Protein AF-A0A368FRR1-F1 (afdb_monomer_lite)

Sequence (206 aa):
MHDGAVATYIPQLARQDPSLWGMSICTIDGQRVSYGDYKYNFCIQSVAKAFNYSIVASDLGAETVHSYVGYEPSGRLFNEICLDSNGKPHNPMINSGAIIVTSLIKKGMSMADRFDFVLHQYRKLAGGEHIGFDNATFLSERDSADRNYALSYYMKENGCFPTGTKSLREELDLYFQLCSLETNCDTLAVMAATLANGGTYFLPQY

Foldseek 3Di:
DPDDAFDDLFPVRNPDDPPFDKAKAAALVGDIDIDTPQFDKDQCALVLLVLLLVLLCVVPNPVVLCVQAAPDDPVDDLLDLDPDPLLHHHHSSGLRSVLQSLLSQVPPDDLVVSLVSSLVSLCQLLLNDDKAFDPSQLVRCLVSVVSSVVSLVSSVVSVSHDPPPDDSSSSVSSSSRSSRIMGGNHSVNSSVNCVVNVNDGNHPPD

Structure (mmCIF, N/CA/C/O backbone):
data_AF-A0A368FRR1-F1
#
_entry.id   AF-A0A368FRR1-F1
#
loop_
_atom_site.group_PDB
_atom_site.id
_atom_site.type_symbol
_atom_site.label_atom_id
_atom_site.label_alt_id
_atom_site.label_comp_id
_atom_site.label_asym_id
_atom_site.label_entity_id
_atom_site.label_seq_id
_atom_site.pdbx_PDB_ins_code
_atom_site.Cartn_x
_atom_site.Cartn_y
_atom_site.Cartn_z
_atom_site.occupancy
_atom_site.B_iso_or_equiv
_atom_site.auth_seq_id
_atom_site.auth_comp_id
_atom_site.auth_asym_id
_atom_site.auth_atom_id
_atom_site.pdbx_PDB_model_num
ATOM 1 N N . MET A 1 1 ? 2.655 -1.082 -26.118 1.00 51.06 1 MET A N 1
ATOM 2 C CA . MET A 1 1 ? 1.308 -0.483 -25.980 1.00 51.06 1 MET A CA 1
ATOM 3 C C . MET A 1 1 ? 1.499 1.021 -26.035 1.00 51.06 1 MET A C 1
ATOM 5 O O . MET A 1 1 ? 2.385 1.491 -25.342 1.00 51.06 1 MET A O 1
ATOM 9 N N . HIS A 1 2 ? 0.764 1.743 -26.882 1.00 73.75 2 HIS A N 1
ATOM 10 C CA . HIS A 1 2 ? 0.889 3.208 -27.008 1.00 73.75 2 HIS A CA 1
ATOM 11 C C . HIS A 1 2 ? -0.368 3.960 -26.544 1.00 73.75 2 HIS A C 1
ATOM 13 O O . HIS A 1 2 ? -0.388 5.186 -26.580 1.00 73.75 2 HIS A O 1
ATOM 19 N N . ASP A 1 3 ? -1.392 3.231 -26.097 1.00 85.44 3 ASP A N 1
ATOM 20 C CA . ASP A 1 3 ? -2.622 3.797 -25.550 1.00 85.44 3 ASP A CA 1
ATOM 21 C C . ASP A 1 3 ? -2.521 3.933 -24.026 1.00 85.44 3 ASP A C 1
ATOM 23 O O . ASP A 1 3 ? -1.888 3.111 -23.359 1.00 85.44 3 ASP A O 1
ATOM 27 N N . GLY A 1 4 ? -3.185 4.950 -23.474 1.00 88.19 4 GLY A N 1
ATOM 28 C CA . GLY A 1 4 ? -3.206 5.252 -22.042 1.00 88.19 4 GLY A CA 1
ATOM 29 C C . GLY A 1 4 ? -2.635 6.631 -21.717 1.00 88.19 4 GLY A C 1
ATOM 30 O O . GLY A 1 4 ? -2.129 7.341 -22.582 1.00 88.19 4 GLY A O 1
ATOM 31 N N . ALA A 1 5 ? -2.746 7.022 -20.451 1.00 89.94 5 ALA A N 1
ATOM 32 C CA . ALA A 1 5 ? -2.168 8.254 -19.936 1.00 89.94 5 ALA A CA 1
ATOM 33 C C . ALA A 1 5 ? -1.491 7.972 -18.597 1.00 89.94 5 ALA A C 1
ATOM 35 O O . ALA A 1 5 ? -2.030 7.246 -17.758 1.00 89.94 5 ALA A O 1
ATOM 36 N N . VAL A 1 6 ? -0.317 8.566 -18.402 1.00 92.38 6 VAL A N 1
ATOM 37 C CA . VAL A 1 6 ? 0.370 8.565 -17.111 1.00 92.38 6 VAL A CA 1
ATOM 38 C C . VAL A 1 6 ? -0.522 9.259 -16.078 1.00 92.38 6 VAL A C 1
ATOM 40 O O . VAL A 1 6 ? -1.238 10.208 -16.401 1.00 92.38 6 VAL A O 1
ATOM 43 N N . ALA A 1 7 ? -0.502 8.794 -14.830 1.00 90.25 7 ALA A N 1
ATOM 44 C CA . ALA A 1 7 ? -1.222 9.463 -13.754 1.00 90.25 7 ALA A CA 1
ATOM 45 C C . ALA A 1 7 ? -0.632 10.861 -13.507 1.00 90.25 7 ALA A C 1
ATOM 47 O O . ALA A 1 7 ? 0.561 11.005 -13.265 1.00 90.25 7 ALA A O 1
ATOM 48 N N . THR A 1 8 ? -1.470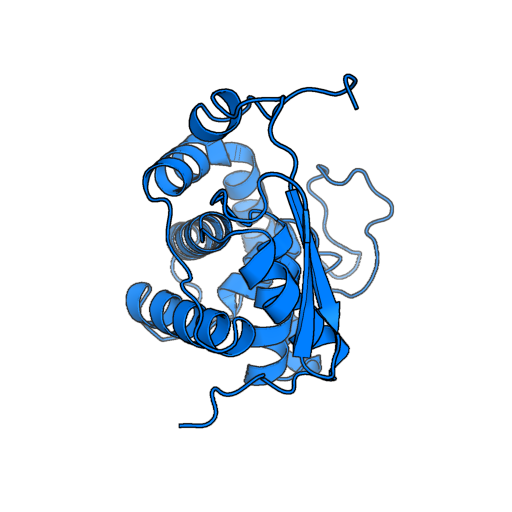 11.898 -13.551 1.00 92.38 8 THR A N 1
ATOM 49 C CA . THR A 1 8 ? -1.020 13.302 -13.489 1.00 92.38 8 THR A CA 1
ATOM 50 C C . THR A 1 8 ? -1.495 14.064 -12.254 1.00 92.38 8 THR A C 1
ATOM 52 O O . THR A 1 8 ? -1.249 15.263 -12.146 1.00 92.38 8 THR A O 1
ATOM 55 N N . TYR A 1 9 ? -2.163 13.395 -11.310 1.00 89.94 9 TYR A N 1
ATOM 56 C CA . TYR A 1 9 ? -2.736 14.054 -10.132 1.00 89.94 9 TYR A CA 1
ATOM 57 C C . TYR A 1 9 ? -1.675 14.516 -9.113 1.00 89.94 9 TYR A C 1
ATOM 59 O O . TYR A 1 9 ? -1.955 15.417 -8.327 1.00 89.94 9 TYR A O 1
ATOM 67 N N . ILE A 1 10 ? -0.451 13.969 -9.176 1.00 91.94 10 ILE A N 1
ATOM 68 C CA . ILE A 1 10 ? 0.739 14.508 -8.499 1.00 91.94 10 ILE A CA 1
ATOM 69 C C . ILE A 1 10 ? 1.936 14.623 -9.460 1.00 91.94 10 ILE A C 1
ATOM 71 O O . ILE A 1 10 ? 2.053 13.824 -10.397 1.00 91.94 10 ILE A O 1
ATOM 75 N N . PRO A 1 11 ? 2.871 15.569 -9.233 1.00 92.56 11 PRO A N 1
ATOM 76 C CA . PRO A 1 11 ? 4.013 15.790 -10.124 1.00 92.56 11 PRO A CA 1
ATOM 77 C C . PRO A 1 11 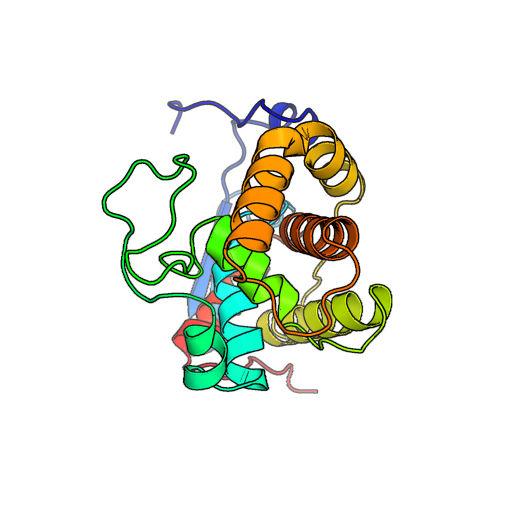? 4.949 14.585 -10.295 1.00 92.56 11 PRO A C 1
ATOM 79 O O . PRO A 1 11 ? 5.522 14.412 -11.366 1.00 92.56 11 PRO A O 1
ATOM 82 N N . GLN A 1 12 ? 5.132 13.769 -9.258 1.00 94.06 12 GLN A N 1
ATOM 83 C CA . GLN A 1 12 ? 6.048 12.620 -9.254 1.00 94.06 12 GLN A CA 1
ATOM 84 C C . GLN A 1 12 ? 5.569 11.523 -10.204 1.00 94.06 12 GLN A C 1
ATOM 86 O O . GLN A 1 12 ? 6.384 10.898 -10.882 1.00 94.06 12 GLN A O 1
ATOM 91 N N . LEU A 1 13 ? 4.250 11.343 -10.304 1.00 90.50 13 LEU A N 1
ATOM 92 C CA . LEU A 1 13 ? 3.644 10.439 -11.274 1.00 90.50 13 LEU A CA 1
ATOM 93 C C . LEU A 1 13 ? 3.602 11.078 -12.664 1.00 90.50 13 LEU A C 1
ATOM 95 O O . LEU A 1 13 ? 3.956 10.425 -13.635 1.00 90.50 13 LEU A O 1
ATOM 99 N N . ALA A 1 14 ? 3.290 12.373 -12.769 1.00 92.81 14 ALA A N 1
ATOM 100 C CA . ALA A 1 14 ? 3.203 13.063 -14.059 1.00 92.81 14 ALA A CA 1
ATOM 101 C C . ALA A 1 14 ? 4.526 13.077 -14.852 1.00 92.81 14 ALA A C 1
ATOM 103 O O . ALA A 1 14 ? 4.516 13.247 -16.068 1.00 92.81 14 ALA A O 1
ATOM 104 N N . ARG A 1 15 ? 5.663 12.941 -14.159 1.00 91.75 15 ARG A N 1
ATOM 105 C CA . ARG A 1 15 ? 7.015 12.936 -14.743 1.00 91.75 15 ARG A CA 1
ATOM 106 C C . ARG A 1 15 ? 7.490 11.554 -15.194 1.00 91.75 15 ARG A C 1
ATOM 108 O O . ARG A 1 15 ? 8.603 11.462 -15.704 1.00 91.75 15 ARG A O 1
ATOM 115 N N . GLN A 1 16 ? 6.702 10.502 -14.976 1.00 92.38 16 GLN A N 1
ATOM 116 C CA . GLN A 1 16 ? 7.074 9.151 -15.388 1.00 92.38 16 GLN A CA 1
ATOM 117 C C . GLN A 1 16 ? 7.135 9.055 -16.913 1.00 92.38 16 GLN A C 1
ATOM 119 O O . GLN A 1 16 ? 6.299 9.623 -17.618 1.00 92.38 16 GLN A O 1
ATOM 124 N N . ASP A 1 17 ? 8.135 8.333 -17.415 1.00 93.00 17 ASP A N 1
ATOM 125 C CA . ASP A 1 17 ? 8.304 8.111 -18.846 1.00 93.00 17 ASP A CA 1
ATOM 126 C C . ASP A 1 17 ? 7.261 7.082 -19.331 1.00 93.00 17 ASP A C 1
ATOM 128 O O . ASP A 1 17 ? 7.283 5.933 -18.883 1.00 93.00 17 ASP A O 1
ATOM 132 N N . PRO A 1 18 ? 6.339 7.458 -20.241 1.00 92.94 18 PRO A N 1
ATOM 133 C CA . PRO A 1 18 ? 5.289 6.564 -20.732 1.00 92.94 18 PRO A CA 1
ATOM 134 C C . PRO A 1 18 ? 5.819 5.393 -21.572 1.00 92.94 18 PRO A C 1
ATOM 136 O O . PRO A 1 18 ? 5.047 4.494 -21.904 1.00 92.94 18 PRO A O 1
ATOM 139 N N . SER A 1 19 ? 7.098 5.409 -21.961 1.00 93.50 19 SER A N 1
ATOM 140 C CA . SER A 1 19 ? 7.735 4.313 -22.691 1.00 93.50 19 SER A CA 1
ATOM 141 C C . SER A 1 19 ? 8.253 3.193 -21.787 1.00 93.50 19 SER A C 1
ATOM 143 O O . SER A 1 19 ? 8.509 2.101 -22.298 1.00 93.50 19 SER A O 1
ATOM 145 N N . LEU A 1 20 ? 8.352 3.431 -20.471 1.00 95.12 20 LEU A N 1
ATOM 146 C CA . LEU A 1 20 ? 8.814 2.429 -19.514 1.00 95.12 20 LEU A CA 1
ATOM 147 C C . LEU A 1 20 ? 7.866 1.235 -19.473 1.00 95.12 20 LEU A C 1
ATOM 149 O O . LEU A 1 20 ? 6.655 1.367 -19.264 1.00 95.12 20 LEU A O 1
ATOM 153 N N . TRP A 1 21 ? 8.439 0.046 -19.615 1.00 96.44 21 TRP A N 1
ATOM 154 C CA . TRP A 1 21 ? 7.702 -1.200 -19.487 1.00 96.44 21 TRP A CA 1
ATOM 155 C C . TRP A 1 21 ? 8.609 -2.285 -18.922 1.00 96.44 21 TRP A C 1
ATOM 157 O O . TRP A 1 21 ? 9.642 -2.608 -19.501 1.00 96.44 21 TRP A O 1
ATOM 167 N N . GLY A 1 22 ? 8.201 -2.885 -17.805 1.00 97.06 22 GLY A N 1
ATOM 168 C CA . GLY A 1 22 ? 8.927 -3.967 -17.151 1.00 97.06 22 GLY A CA 1
ATOM 169 C C . GLY A 1 22 ? 8.002 -5.121 -16.790 1.00 97.06 22 GLY A C 1
ATOM 170 O O . GLY A 1 22 ? 6.839 -4.926 -16.434 1.00 97.06 22 GLY A O 1
ATOM 171 N N . MET A 1 23 ? 8.531 -6.338 -16.864 1.00 98.25 23 MET A N 1
ATOM 172 C CA . MET A 1 23 ? 7.846 -7.549 -16.425 1.00 98.25 23 MET A CA 1
ATOM 173 C C . MET A 1 23 ? 8.838 -8.464 -15.722 1.00 98.25 23 MET A C 1
ATOM 175 O O . MET A 1 23 ? 9.934 -8.696 -16.226 1.00 98.25 23 MET A O 1
ATOM 179 N N . SER A 1 24 ? 8.423 -9.036 -14.599 1.00 98.44 24 SER A N 1
ATOM 180 C CA . SER A 1 24 ? 9.183 -10.051 -13.875 1.00 98.44 24 SER A CA 1
ATOM 181 C C . SER A 1 24 ? 8.257 -11.162 -13.421 1.00 98.44 24 SER A C 1
ATOM 183 O O . SER A 1 24 ? 7.126 -10.918 -13.007 1.00 98.44 24 SER A O 1
ATOM 185 N N . ILE A 1 25 ? 8.753 -12.389 -13.501 1.00 98.31 25 ILE A N 1
ATOM 186 C CA . ILE A 1 25 ? 8.075 -13.599 -13.056 1.00 98.31 25 ILE A CA 1
ATOM 187 C C . ILE A 1 25 ? 8.989 -14.267 -12.036 1.00 98.31 25 ILE A C 1
ATOM 189 O O . ILE A 1 25 ? 10.181 -14.433 -12.290 1.00 98.31 25 ILE A O 1
ATOM 193 N N . CYS A 1 26 ? 8.418 -14.668 -10.904 1.00 97.50 26 CYS A N 1
ATOM 194 C CA . CYS A 1 26 ? 9.058 -15.513 -9.906 1.00 97.50 26 CYS A CA 1
ATOM 195 C C . CYS A 1 26 ? 8.103 -16.670 -9.591 1.00 97.50 26 CYS A C 1
ATOM 197 O O . CYS A 1 26 ? 6.921 -16.445 -9.329 1.00 97.50 26 CYS A O 1
ATOM 199 N N . THR A 1 27 ? 8.588 -17.904 -9.674 1.00 97.12 27 THR A N 1
ATOM 200 C CA . THR A 1 27 ? 7.809 -19.101 -9.318 1.00 97.12 27 THR A CA 1
ATOM 201 C C . THR A 1 27 ? 7.926 -19.405 -7.825 1.00 97.12 27 THR A C 1
ATOM 203 O O . THR A 1 27 ? 8.813 -18.888 -7.147 1.00 97.12 27 THR A O 1
ATOM 206 N N . ILE A 1 28 ? 7.068 -20.289 -7.306 1.00 96.31 28 ILE A N 1
ATOM 207 C CA . ILE A 1 28 ? 7.154 -20.752 -5.908 1.00 96.31 28 ILE A CA 1
ATOM 208 C C . ILE A 1 28 ? 8.457 -21.516 -5.605 1.00 96.31 28 ILE A C 1
ATOM 210 O O . ILE A 1 28 ? 8.876 -21.563 -4.454 1.00 96.31 28 ILE A O 1
ATOM 214 N N . ASP A 1 29 ? 9.129 -22.034 -6.640 1.00 94.31 29 ASP A N 1
ATOM 215 C CA . ASP A 1 29 ? 10.433 -22.706 -6.553 1.00 94.31 29 ASP A CA 1
ATOM 216 C C . ASP A 1 29 ? 11.620 -21.729 -6.697 1.00 94.31 29 ASP A C 1
ATOM 218 O O . ASP A 1 29 ? 12.780 -22.140 -6.730 1.00 94.31 29 ASP A O 1
ATOM 222 N N . GLY A 1 30 ? 11.357 -20.422 -6.818 1.00 92.81 30 GLY A N 1
ATOM 223 C CA . GLY A 1 30 ? 12.383 -19.378 -6.903 1.00 92.81 30 GLY A CA 1
ATOM 224 C C . GLY A 1 30 ? 12.994 -19.179 -8.295 1.00 92.81 30 GLY A C 1
ATOM 225 O O . GLY A 1 30 ? 13.932 -18.396 -8.448 1.00 92.81 30 GLY A O 1
ATOM 226 N N . GLN A 1 31 ? 12.475 -19.845 -9.332 1.00 96.00 31 GLN A N 1
ATOM 227 C CA . GLN A 1 31 ? 12.888 -19.586 -10.717 1.00 96.00 31 GLN A CA 1
ATOM 228 C C . GLN A 1 31 ? 12.411 -18.197 -11.148 1.00 96.00 31 GLN A C 1
ATOM 230 O O . GLN A 1 31 ? 11.241 -17.866 -10.938 1.00 96.00 31 GLN A O 1
ATOM 235 N N . ARG A 1 32 ? 13.293 -17.412 -11.779 1.00 96.81 32 ARG A N 1
ATOM 236 C CA . ARG A 1 32 ? 13.022 -16.020 -12.158 1.00 96.81 32 ARG A CA 1
ATOM 237 C C . ARG A 1 32 ? 13.306 -15.755 -13.626 1.00 96.81 32 ARG A C 1
ATOM 239 O O . ARG A 1 32 ? 14.302 -16.231 -14.167 1.00 96.81 32 ARG A O 1
ATOM 246 N N . VAL A 1 33 ? 12.456 -14.944 -14.247 1.00 98.12 33 VAL A N 1
ATOM 247 C CA . VAL A 1 33 ? 12.696 -14.382 -15.579 1.00 98.12 33 VAL A CA 1
ATOM 248 C C . VAL A 1 33 ? 12.122 -12.971 -15.651 1.00 98.12 33 VAL A C 1
ATOM 250 O O . VAL A 1 33 ? 11.031 -12.719 -15.142 1.00 98.12 33 VAL A O 1
ATOM 253 N N . SER A 1 34 ? 12.860 -12.056 -16.277 1.00 98.38 34 SER A N 1
ATOM 254 C CA . SER A 1 34 ? 12.509 -10.638 -16.337 1.00 98.38 34 SER A CA 1
ATOM 255 C C . SER A 1 34 ? 12.783 -10.045 -17.720 1.00 98.38 34 SER A C 1
ATOM 257 O O . SER A 1 34 ? 13.699 -10.480 -18.417 1.00 98.38 34 SER A O 1
ATOM 259 N N . TYR A 1 35 ? 11.983 -9.053 -18.113 1.00 98.38 35 TYR A N 1
ATOM 260 C CA . TYR A 1 35 ? 12.003 -8.409 -19.427 1.00 98.38 35 TYR A CA 1
ATOM 261 C C . TYR A 1 35 ? 11.767 -6.897 -19.298 1.00 98.38 35 TYR A C 1
ATOM 263 O O . TYR A 1 35 ? 11.022 -6.459 -18.420 1.00 98.38 35 TYR A O 1
ATOM 271 N N . GLY A 1 36 ? 12.360 -6.110 -20.201 1.00 98.12 36 GLY A N 1
ATOM 272 C CA . GLY A 1 36 ? 12.189 -4.652 -20.244 1.00 98.12 36 GLY A CA 1
ATOM 273 C C . GLY A 1 36 ? 12.878 -3.920 -19.087 1.00 98.12 36 GLY A C 1
ATOM 274 O O . GLY A 1 36 ? 13.930 -4.346 -18.614 1.00 98.12 36 GLY A O 1
ATOM 275 N N . ASP A 1 37 ? 12.268 -2.841 -18.604 1.00 97.75 37 ASP A N 1
ATOM 276 C CA . ASP A 1 37 ? 12.768 -1.959 -17.541 1.00 97.75 37 ASP A CA 1
ATOM 277 C C . ASP A 1 37 ? 12.502 -2.519 -16.131 1.00 97.75 37 ASP A C 1
ATOM 279 O O . ASP A 1 37 ? 12.144 -1.806 -15.199 1.00 97.75 37 ASP A O 1
ATOM 283 N N . TYR A 1 38 ? 12.663 -3.828 -15.943 1.00 97.94 38 TYR A N 1
ATOM 284 C CA . TYR A 1 38 ? 12.237 -4.540 -14.732 1.00 97.94 38 TYR A CA 1
ATOM 285 C C . TYR A 1 38 ? 12.984 -4.150 -13.440 1.00 97.94 38 TYR A C 1
ATOM 287 O O . TYR A 1 38 ? 12.533 -4.494 -12.347 1.00 97.94 38 TYR A O 1
ATOM 295 N N . LYS A 1 39 ? 14.127 -3.460 -13.553 1.00 97.12 39 LYS A N 1
ATOM 296 C CA . LYS A 1 39 ? 14.887 -2.880 -12.427 1.00 97.12 39 LYS A CA 1
ATOM 297 C C . LYS A 1 39 ? 14.582 -1.401 -12.186 1.00 97.12 39 LYS A C 1
ATOM 299 O O . LYS A 1 39 ? 15.149 -0.828 -11.260 1.00 97.12 39 LYS A O 1
ATOM 304 N N . TYR A 1 40 ? 13.717 -0.787 -12.993 1.00 96.88 40 TYR A N 1
ATOM 305 C CA . TYR A 1 40 ? 13.251 0.567 -12.735 1.00 96.88 40 TYR A CA 1
ATOM 306 C C . TYR A 1 40 ? 12.437 0.583 -11.443 1.00 96.88 40 TYR A C 1
ATOM 308 O O . TYR A 1 40 ? 11.526 -0.228 -11.257 1.00 96.88 40 TYR A O 1
ATOM 316 N N . ASN A 1 41 ? 12.797 1.489 -10.542 1.00 96.62 41 ASN A N 1
ATOM 317 C CA . ASN A 1 41 ? 12.123 1.634 -9.267 1.00 96.62 41 ASN A CA 1
ATOM 318 C C . ASN A 1 41 ? 10.876 2.513 -9.410 1.00 96.62 41 ASN A C 1
ATOM 320 O O . ASN A 1 41 ? 10.910 3.556 -10.058 1.00 96.62 41 ASN A O 1
ATOM 324 N N . PHE A 1 42 ? 9.789 2.112 -8.760 1.00 96.88 42 PHE A N 1
ATOM 325 C CA . PHE A 1 42 ? 8.533 2.848 -8.712 1.00 96.88 42 PHE A CA 1
ATOM 326 C C . PHE A 1 42 ? 7.845 2.668 -7.353 1.00 96.88 42 PHE A C 1
ATOM 328 O O . PHE A 1 42 ? 8.047 1.675 -6.647 1.00 96.88 42 PHE A O 1
ATOM 335 N N . CYS A 1 43 ? 6.996 3.631 -6.986 1.00 97.31 43 CYS A N 1
ATOM 336 C CA . CYS A 1 43 ? 6.153 3.516 -5.798 1.00 97.31 43 CYS A CA 1
ATOM 337 C C . CYS A 1 43 ? 5.098 2.420 -5.988 1.00 97.31 43 CYS A C 1
ATOM 339 O O . CYS A 1 43 ? 4.370 2.421 -6.982 1.00 97.31 43 CYS A O 1
ATOM 341 N N . ILE A 1 44 ? 4.953 1.526 -5.011 1.00 96.62 44 ILE A N 1
ATOM 342 C CA . ILE A 1 44 ? 4.005 0.403 -5.088 1.00 96.62 44 ILE A CA 1
ATOM 343 C C . ILE A 1 44 ? 2.537 0.846 -5.054 1.00 96.62 44 ILE A C 1
ATOM 345 O O . ILE A 1 44 ? 1.658 0.118 -5.520 1.00 96.62 44 ILE A O 1
ATOM 349 N N . GLN A 1 45 ? 2.251 2.037 -4.518 1.00 96.94 45 GLN A N 1
ATOM 350 C CA . GLN A 1 45 ? 0.926 2.651 -4.537 1.00 96.94 45 GLN A CA 1
ATOM 351 C C . GLN A 1 45 ? -0.157 1.692 -4.010 1.00 96.94 45 GLN A C 1
ATOM 353 O O . GLN A 1 45 ? 0.025 1.018 -2.996 1.00 96.94 45 GLN A O 1
ATOM 358 N N . SER A 1 46 ? -1.303 1.588 -4.688 1.00 96.62 46 SER A N 1
ATOM 359 C CA . SER A 1 46 ? -2.412 0.734 -4.246 1.00 96.62 46 SER A CA 1
ATOM 360 C C . SER A 1 46 ? -2.086 -0.763 -4.203 1.00 96.62 46 SER A C 1
ATOM 362 O O . SER A 1 46 ? -2.817 -1.496 -3.538 1.00 96.62 46 SER A O 1
ATOM 364 N N . VAL A 1 47 ? -0.992 -1.224 -4.820 1.00 97.50 47 VAL A N 1
ATOM 365 C CA . VAL A 1 47 ? -0.533 -2.616 -4.675 1.00 97.50 47 VAL A CA 1
ATOM 366 C C . VAL A 1 47 ? -0.164 -2.915 -3.212 1.00 97.50 47 VAL A C 1
ATOM 368 O O . VAL A 1 47 ? -0.376 -4.033 -2.742 1.00 97.50 47 VAL A O 1
ATOM 371 N N . ALA A 1 48 ? 0.255 -1.900 -2.442 1.00 97.81 48 ALA A N 1
ATOM 372 C CA . ALA A 1 48 ? 0.518 -2.009 -1.005 1.00 97.81 48 ALA A CA 1
ATOM 373 C C . ALA A 1 48 ? -0.667 -2.566 -0.203 1.00 97.81 48 ALA A C 1
ATOM 375 O O . ALA A 1 48 ? -0.469 -3.210 0.825 1.00 97.81 48 ALA A O 1
ATOM 376 N N . LYS A 1 49 ? -1.910 -2.336 -0.653 1.00 98.31 49 LYS A N 1
ATOM 377 C CA . LYS A 1 49 ? -3.126 -2.724 0.079 1.00 98.31 49 LYS A CA 1
ATOM 378 C C . LYS A 1 49 ? -3.178 -4.230 0.349 1.00 98.31 49 LYS A C 1
ATOM 380 O O . LYS A 1 49 ? -3.480 -4.636 1.470 1.00 98.31 49 LYS A O 1
ATOM 385 N N . ALA A 1 50 ? -2.819 -5.047 -0.644 1.00 98.00 50 ALA A N 1
ATOM 386 C CA . ALA A 1 50 ? -2.815 -6.504 -0.518 1.00 98.00 50 ALA A CA 1
ATOM 387 C C . ALA A 1 50 ? -1.764 -6.994 0.489 1.00 98.00 50 ALA A C 1
ATOM 389 O O . ALA A 1 50 ? -2.055 -7.836 1.343 1.00 98.00 50 ALA A O 1
ATOM 390 N N . PHE A 1 51 ? -0.558 -6.425 0.440 1.00 98.31 51 PHE A N 1
ATOM 391 C CA . PHE A 1 51 ? 0.519 -6.772 1.364 1.00 98.31 51 PHE A CA 1
ATOM 392 C C . PHE A 1 51 ? 0.227 -6.295 2.787 1.00 98.31 51 PHE A C 1
ATOM 394 O O . PHE A 1 51 ? 0.359 -7.075 3.726 1.00 98.31 51 PHE A O 1
ATOM 401 N N . ASN A 1 52 ? -0.247 -5.059 2.957 1.00 98.44 52 ASN A N 1
ATOM 402 C CA . ASN A 1 52 ? -0.610 -4.512 4.265 1.00 98.44 52 ASN A CA 1
ATOM 403 C C . ASN A 1 52 ? -1.735 -5.323 4.914 1.00 98.44 52 ASN A C 1
ATOM 405 O O . ASN A 1 52 ? -1.634 -5.673 6.087 1.00 98.44 52 ASN A O 1
ATOM 409 N N . TYR A 1 53 ? -2.771 -5.684 4.149 1.00 98.56 53 TYR A N 1
ATOM 410 C CA . TYR A 1 53 ? -3.818 -6.583 4.631 1.00 98.56 53 TYR A CA 1
ATOM 411 C C . TYR A 1 53 ? -3.243 -7.929 5.079 1.00 98.56 53 TYR A C 1
ATOM 413 O O . TYR A 1 53 ? -3.528 -8.361 6.192 1.00 98.56 53 TYR A O 1
ATOM 421 N N . SER A 1 54 ? -2.384 -8.551 4.266 1.00 98.00 54 SER A N 1
ATOM 422 C CA . SER A 1 54 ? -1.762 -9.842 4.595 1.00 98.00 54 SER A CA 1
ATOM 423 C C . SER A 1 54 ? -0.917 -9.767 5.872 1.00 98.00 54 SER A C 1
ATOM 425 O O . SER A 1 54 ? -0.998 -10.649 6.723 1.00 98.00 54 SER A O 1
ATOM 427 N N . ILE A 1 55 ? -0.150 -8.685 6.045 1.00 98.12 55 ILE A N 1
ATOM 428 C CA . ILE A 1 55 ? 0.663 -8.431 7.241 1.00 98.12 55 ILE A CA 1
ATOM 429 C C . ILE A 1 55 ? -0.222 -8.318 8.486 1.00 98.12 55 ILE A C 1
ATOM 431 O O . ILE A 1 55 ? 0.032 -8.984 9.487 1.00 98.12 55 ILE A O 1
ATOM 435 N N . VAL A 1 56 ? -1.272 -7.497 8.431 1.00 98.25 56 VAL A N 1
ATOM 436 C CA . VAL A 1 56 ? -2.152 -7.265 9.585 1.00 98.25 56 VAL A CA 1
ATOM 437 C C . VAL A 1 56 ? -2.989 -8.504 9.898 1.00 98.25 56 VAL A C 1
ATOM 439 O O . VAL A 1 56 ? -3.138 -8.856 11.066 1.00 98.25 56 VAL A O 1
ATOM 442 N N . ALA A 1 57 ? -3.500 -9.198 8.879 1.00 97.94 57 ALA A N 1
ATOM 443 C CA . ALA A 1 57 ? -4.245 -10.440 9.053 1.00 97.94 57 ALA A CA 1
ATOM 444 C C . ALA A 1 57 ? -3.367 -11.550 9.650 1.00 97.94 57 ALA A C 1
ATOM 446 O O . ALA A 1 57 ? -3.850 -12.314 10.482 1.00 97.94 57 ALA A O 1
ATOM 447 N N . SER A 1 58 ? -2.080 -11.608 9.291 1.00 97.12 58 SER A N 1
ATOM 448 C CA . SER A 1 58 ? -1.124 -12.529 9.912 1.00 97.12 58 SER A CA 1
ATOM 449 C C . SER A 1 58 ? -0.796 -12.163 11.363 1.00 97.12 58 SER A C 1
ATOM 451 O O . SER A 1 58 ? -0.518 -13.062 12.150 1.00 97.12 58 SER A O 1
ATOM 453 N N . ASP A 1 59 ? -0.789 -10.874 11.717 1.00 97.69 59 ASP A N 1
ATOM 454 C CA . ASP A 1 59 ? -0.436 -10.401 13.064 1.00 97.69 59 ASP A CA 1
ATOM 455 C C . ASP A 1 59 ? -1.607 -10.498 14.055 1.00 97.69 59 ASP A C 1
ATOM 457 O O . ASP A 1 59 ? -1.419 -10.863 15.212 1.00 97.69 59 ASP A O 1
ATOM 461 N N . LEU A 1 60 ? -2.821 -10.165 13.607 1.00 97.75 60 LEU A N 1
ATOM 462 C CA . LEU A 1 60 ? -4.009 -10.037 14.462 1.00 97.75 60 LEU A CA 1
ATOM 463 C C . LEU A 1 60 ? -5.052 -11.141 14.244 1.00 97.75 60 LEU A C 1
ATOM 465 O O . LEU A 1 60 ? -6.011 -11.237 15.015 1.00 97.75 60 LEU A O 1
ATOM 469 N N . GLY A 1 61 ? -4.899 -11.944 13.191 1.00 98.12 61 GLY A N 1
ATOM 470 C CA . GLY A 1 61 ? -5.916 -12.873 12.711 1.00 98.12 61 GLY A CA 1
ATOM 471 C C . GLY A 1 61 ? -6.950 -12.194 11.807 1.00 98.12 61 GLY A C 1
ATOM 472 O O . GLY A 1 61 ? -7.363 -11.052 12.033 1.00 98.12 61 GLY A O 1
ATOM 473 N N . ALA A 1 62 ? -7.404 -12.920 10.783 1.00 97.12 62 ALA A N 1
ATOM 474 C CA . ALA A 1 62 ? -8.377 -12.418 9.813 1.00 97.12 62 ALA A CA 1
ATOM 475 C C . ALA A 1 62 ? -9.701 -11.991 10.473 1.00 97.12 62 ALA A C 1
ATOM 477 O O . ALA A 1 62 ? -10.239 -10.942 10.129 1.00 97.12 62 ALA A O 1
ATOM 478 N N . GLU A 1 63 ? -10.199 -12.747 11.458 1.00 97.88 63 GLU A N 1
ATOM 479 C CA . GLU A 1 63 ? -11.432 -12.408 12.186 1.00 97.88 63 GLU A CA 1
ATOM 480 C C . GLU A 1 63 ? -11.344 -11.034 12.862 1.00 97.88 63 GLU A C 1
ATOM 482 O O . GLU A 1 63 ? -12.252 -10.211 12.733 1.00 97.88 63 GLU A O 1
ATOM 487 N N . THR A 1 64 ? -10.216 -10.741 13.517 1.00 97.69 64 THR A N 1
ATOM 488 C CA . THR A 1 64 ? -9.980 -9.439 14.150 1.00 97.69 64 THR A CA 1
ATOM 489 C C . THR A 1 64 ? -9.982 -8.324 13.115 1.00 97.69 64 THR A C 1
ATOM 491 O O . THR A 1 64 ? -10.647 -7.310 13.318 1.00 97.69 64 THR A O 1
ATOM 494 N N . VAL A 1 65 ? -9.279 -8.496 11.992 1.00 98.06 65 VAL A N 1
ATOM 495 C CA . VAL A 1 65 ? -9.251 -7.491 10.916 1.00 98.06 65 VAL A CA 1
ATOM 496 C C . VAL A 1 65 ? -10.657 -7.228 10.392 1.00 98.06 65 VAL A C 1
ATOM 498 O O . VAL A 1 65 ? -11.085 -6.078 10.299 1.00 98.06 65 VAL A O 1
ATOM 501 N N . HIS A 1 66 ? -11.417 -8.286 10.133 1.00 97.94 66 HIS A N 1
ATOM 502 C CA . HIS A 1 66 ? -12.747 -8.166 9.554 1.00 97.94 66 HIS A CA 1
ATOM 503 C C . HIS A 1 66 ? -13.852 -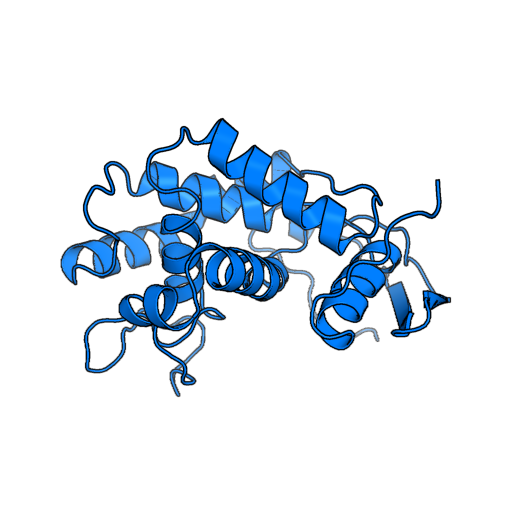7.772 10.545 1.00 97.94 66 HIS A C 1
ATOM 505 O O . HIS A 1 66 ? -14.971 -7.406 10.164 1.00 97.94 66 HIS A O 1
ATOM 511 N N . SER A 1 67 ? -13.522 -7.693 11.835 1.00 97.00 67 SER A N 1
ATOM 512 C CA . SER A 1 67 ? -14.339 -6.932 12.779 1.00 97.00 67 SER A CA 1
ATOM 513 C C . SER A 1 67 ? -14.377 -5.429 12.439 1.00 97.00 67 SER A C 1
ATOM 515 O O . SER A 1 67 ? -15.365 -4.781 12.775 1.00 97.00 67 SER A O 1
ATOM 517 N N . TYR A 1 68 ? -13.403 -4.909 11.675 1.00 97.69 68 TYR A N 1
ATOM 518 C CA . TYR A 1 68 ? -13.311 -3.501 11.259 1.00 97.69 68 TYR A CA 1
ATOM 519 C C . TYR A 1 68 ? -13.592 -3.243 9.770 1.00 97.69 68 TYR A C 1
ATOM 521 O O . TYR A 1 68 ? -14.021 -2.149 9.416 1.00 97.69 68 TYR A O 1
ATOM 529 N N . VAL A 1 69 ? -13.362 -4.220 8.890 1.00 97.69 69 VAL A N 1
ATOM 530 C CA . VAL A 1 69 ? -13.525 -4.081 7.429 1.00 97.69 69 VAL A CA 1
ATOM 531 C C . VAL A 1 69 ? -14.245 -5.295 6.838 1.00 97.69 69 VAL A C 1
ATOM 533 O O . VAL A 1 69 ? -14.028 -6.421 7.269 1.00 97.69 69 VAL A O 1
ATOM 536 N N . GLY A 1 70 ? -15.114 -5.091 5.852 1.00 96.62 70 GLY A N 1
ATOM 537 C CA . GLY A 1 70 ? -15.828 -6.171 5.175 1.00 96.62 70 GLY A CA 1
ATOM 538 C C . GLY A 1 70 ? -14.939 -7.031 4.265 1.00 96.62 70 GLY A C 1
ATOM 539 O O . GLY A 1 70 ? -13.710 -6.918 4.257 1.00 96.62 70 GLY A O 1
ATOM 540 N N . TYR A 1 71 ? -15.588 -7.899 3.491 1.00 93.81 71 TYR A N 1
ATOM 541 C CA . TYR A 1 71 ? -14.953 -8.835 2.554 1.00 93.81 71 TYR A CA 1
ATOM 542 C C . TYR A 1 71 ? -15.317 -8.555 1.094 1.00 93.81 71 TYR A C 1
ATOM 544 O O . TYR A 1 71 ? -14.572 -8.911 0.185 1.00 93.81 71 TYR A O 1
ATOM 552 N N . GLU A 1 72 ? -16.472 -7.930 0.874 1.00 93.19 72 GLU A N 1
ATOM 553 C CA . GLU A 1 72 ? -17.166 -7.964 -0.407 1.00 93.19 72 GLU A CA 1
ATOM 554 C C . GLU A 1 72 ? -16.850 -6.740 -1.277 1.00 93.19 72 GLU A C 1
ATOM 556 O O . GLU A 1 72 ? -16.526 -5.656 -0.772 1.00 93.19 72 GLU A O 1
ATOM 561 N N . PRO A 1 73 ? -16.963 -6.861 -2.608 1.00 89.75 73 PRO A N 1
ATOM 562 C CA . PRO A 1 73 ? -16.956 -5.709 -3.497 1.00 89.75 73 PRO A CA 1
ATOM 563 C C . PRO A 1 73 ? -18.047 -4.703 -3.108 1.00 89.75 73 PRO A C 1
ATOM 565 O O . PRO A 1 73 ? -19.140 -5.079 -2.692 1.00 89.75 73 PRO A O 1
ATOM 568 N N . SER A 1 74 ? -17.790 -3.408 -3.296 1.00 86.25 74 SER A N 1
ATOM 569 C CA . SER A 1 74 ? -18.792 -2.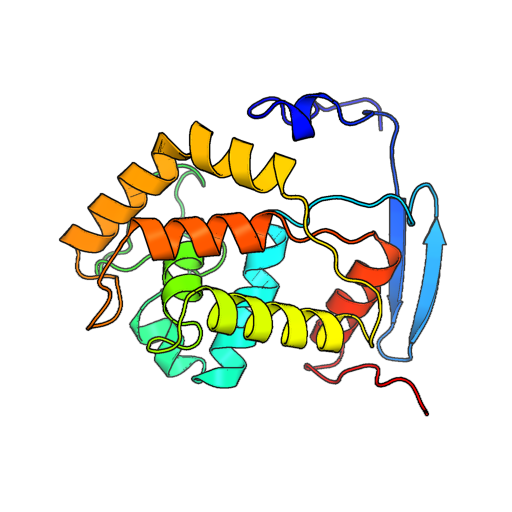378 -2.985 1.00 86.25 74 SER A CA 1
ATOM 570 C C . SER A 1 74 ? -19.982 -2.374 -3.949 1.00 86.25 74 SER A C 1
ATOM 572 O O . SER A 1 74 ? -21.033 -1.830 -3.619 1.00 86.25 74 SER A O 1
ATOM 574 N N . GLY A 1 75 ? -19.812 -2.909 -5.166 1.00 82.50 75 GLY A N 1
ATOM 575 C CA . GLY A 1 75 ? -20.785 -2.764 -6.258 1.00 82.50 75 GLY A CA 1
ATOM 576 C C . GLY A 1 75 ? -20.988 -1.309 -6.712 1.00 82.50 75 GLY A C 1
ATOM 577 O O . GLY A 1 75 ? -21.902 -1.021 -7.480 1.00 82.50 75 GLY A O 1
ATOM 578 N N . ARG A 1 76 ? -20.144 -0.393 -6.226 1.00 82.06 76 ARG A N 1
ATOM 579 C CA . ARG A 1 76 ? -20.190 1.055 -6.448 1.00 82.06 76 ARG A CA 1
ATOM 580 C C . ARG A 1 76 ? -18.961 1.512 -7.218 1.00 82.06 76 ARG A C 1
ATOM 582 O O . ARG A 1 76 ? -18.008 0.751 -7.395 1.00 82.06 76 ARG A O 1
ATOM 589 N N . LEU A 1 77 ? -18.952 2.771 -7.652 1.00 80.62 77 LEU A N 1
ATOM 590 C CA . LEU A 1 77 ? -17.746 3.340 -8.250 1.00 80.62 77 LEU A CA 1
ATOM 591 C C . LEU A 1 77 ? -16.600 3.278 -7.234 1.00 80.62 77 LEU A C 1
ATOM 593 O O . LEU A 1 77 ? -16.776 3.623 -6.068 1.00 80.62 77 LEU A O 1
ATOM 597 N N . PHE A 1 78 ? -15.407 2.882 -7.683 1.00 67.38 78 PHE A N 1
ATOM 598 C CA . PHE A 1 78 ? -14.228 2.738 -6.815 1.00 67.38 78 PHE A CA 1
ATOM 599 C C . PHE A 1 78 ? -13.913 4.017 -6.015 1.00 67.38 78 PHE A C 1
ATOM 601 O O . PHE A 1 78 ? -13.394 3.961 -4.899 1.00 67.38 78 PHE A O 1
ATOM 608 N N . ASN A 1 79 ? -14.263 5.181 -6.574 1.00 71.31 79 ASN A N 1
ATOM 609 C CA . ASN A 1 79 ? -14.025 6.477 -5.953 1.00 71.31 79 ASN A CA 1
ATOM 610 C C . ASN A 1 79 ? -15.192 7.026 -5.105 1.00 71.31 79 ASN A C 1
ATOM 612 O O . ASN A 1 79 ? -15.089 8.126 -4.556 1.00 71.31 79 ASN A O 1
ATOM 616 N N . GLU A 1 80 ? -16.277 6.275 -4.944 1.00 80.50 80 GLU A N 1
ATOM 617 C CA . GLU A 1 80 ? -17.415 6.694 -4.128 1.00 80.50 80 GLU A CA 1
ATOM 618 C C . GLU A 1 80 ? -17.075 6.626 -2.629 1.00 80.50 80 GLU A C 1
ATOM 620 O O . GLU A 1 80 ? -16.455 5.672 -2.155 1.00 80.50 80 GLU A O 1
ATOM 625 N N . ILE A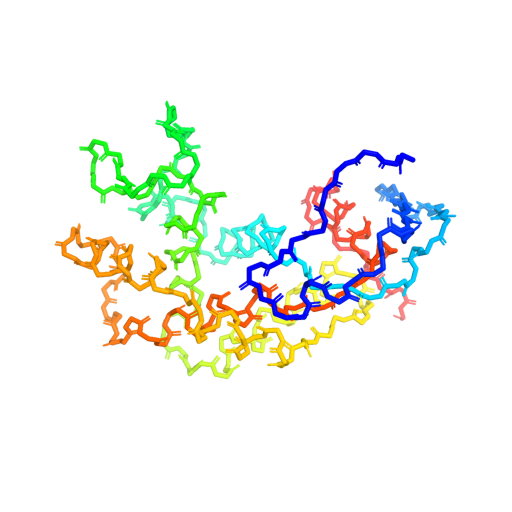 1 81 ? -17.450 7.661 -1.872 1.00 83.56 81 ILE A N 1
ATOM 626 C CA . ILE A 1 81 ? -17.325 7.675 -0.408 1.00 83.56 81 ILE A CA 1
ATOM 627 C C . ILE A 1 81 ? -18.537 6.927 0.145 1.00 83.56 81 ILE A C 1
ATOM 629 O O . ILE A 1 81 ? -19.622 7.490 0.259 1.00 83.56 81 ILE A O 1
ATOM 633 N N . CYS A 1 82 ? -18.361 5.638 0.429 1.00 87.06 82 CYS A N 1
ATOM 634 C CA . CYS A 1 82 ? -19.422 4.778 0.938 1.00 87.06 82 CYS A CA 1
ATOM 635 C C . CYS A 1 82 ? -18.891 3.740 1.937 1.00 87.06 82 CYS A C 1
ATOM 637 O O . CYS A 1 82 ? -17.709 3.377 1.927 1.00 87.06 82 CYS A O 1
ATOM 639 N N . LEU A 1 83 ? -19.796 3.297 2.805 1.00 91.81 83 LEU A N 1
ATOM 640 C CA . LEU A 1 83 ? -19.627 2.188 3.739 1.00 91.81 83 LEU A CA 1
ATOM 641 C C . LEU A 1 83 ? -20.703 1.138 3.437 1.00 91.81 83 LEU A C 1
ATOM 643 O O . LEU A 1 83 ? -21.706 1.433 2.779 1.00 91.81 83 LEU A O 1
ATOM 647 N N . ASP A 1 84 ? -20.488 -0.079 3.920 1.00 91.69 84 ASP A N 1
ATOM 648 C CA . ASP A 1 84 ? -21.466 -1.153 3.841 1.00 91.69 84 ASP A CA 1
ATOM 649 C C . ASP A 1 84 ? -22.673 -0.902 4.766 1.00 91.69 84 ASP A C 1
ATOM 651 O O . ASP A 1 84 ? -22.737 0.072 5.522 1.00 91.69 84 ASP A O 1
ATOM 655 N N . SER A 1 85 ? -23.655 -1.805 4.723 1.00 90.00 85 SER A N 1
ATOM 656 C CA . SER A 1 85 ? -24.866 -1.714 5.548 1.00 90.00 85 SER A CA 1
ATOM 657 C C . SER A 1 85 ? -24.610 -1.798 7.058 1.00 90.00 85 SER A C 1
ATOM 659 O O . SER A 1 85 ? -25.511 -1.499 7.836 1.00 90.00 85 SER A O 1
ATOM 661 N N . ASN A 1 86 ? -23.411 -2.213 7.475 1.00 89.88 86 ASN A N 1
ATOM 662 C CA . ASN A 1 86 ? -22.993 -2.318 8.870 1.00 89.88 86 ASN A CA 1
ATOM 663 C C . ASN A 1 86 ? -22.111 -1.133 9.303 1.00 89.88 86 ASN A C 1
ATOM 665 O O . ASN A 1 86 ? -21.557 -1.165 10.402 1.00 89.88 86 ASN A O 1
ATOM 669 N N . GLY A 1 87 ? -21.943 -0.113 8.453 1.00 92.31 87 GLY A N 1
ATOM 670 C CA . GLY A 1 87 ? -21.095 1.042 8.744 1.00 92.31 87 GLY A CA 1
ATOM 671 C C . GLY A 1 87 ? -19.594 0.741 8.679 1.00 92.31 87 GLY A C 1
ATOM 672 O O . GLY A 1 87 ? -18.808 1.443 9.311 1.00 92.31 87 GLY A O 1
ATOM 673 N N . LYS A 1 88 ? -19.171 -0.288 7.934 1.00 95.19 88 LYS A N 1
ATOM 674 C CA . LYS A 1 88 ? -17.756 -0.640 7.730 1.00 95.19 88 LYS A CA 1
ATOM 675 C C . LYS A 1 88 ? -17.308 -0.356 6.297 1.00 95.19 88 LYS A C 1
ATOM 677 O O . LYS A 1 88 ? -18.123 -0.373 5.375 1.00 95.19 88 LYS A O 1
ATOM 682 N N . PRO A 1 89 ? -16.008 -0.138 6.047 1.00 96.38 89 PRO A N 1
ATOM 683 C CA . PRO A 1 89 ? -15.495 -0.187 4.686 1.00 96.38 89 PRO A CA 1
ATOM 684 C C . PRO A 1 89 ? -15.767 -1.555 4.053 1.00 96.38 89 PRO A C 1
ATOM 686 O O . PRO A 1 89 ? -15.622 -2.576 4.717 1.00 96.38 89 PRO A O 1
ATOM 689 N N . HIS A 1 90 ? -16.107 -1.579 2.765 1.00 95.88 90 HIS A N 1
ATOM 690 C CA . HIS A 1 90 ? -16.531 -2.805 2.081 1.00 95.88 90 HIS A CA 1
ATOM 691 C C . HIS A 1 90 ? -15.474 -3.914 2.054 1.00 95.88 90 HIS A C 1
ATOM 693 O O . HIS A 1 90 ? -15.805 -5.073 2.271 1.00 95.88 90 HIS A O 1
ATOM 699 N N . ASN A 1 91 ? -14.213 -3.571 1.779 1.00 96.31 91 ASN A N 1
ATOM 700 C CA . ASN A 1 91 ? -13.110 -4.529 1.725 1.00 96.31 91 ASN A CA 1
ATOM 701 C C . ASN A 1 91 ? -11.747 -3.824 1.877 1.00 96.31 91 ASN A C 1
ATOM 703 O O . ASN A 1 91 ? -11.664 -2.609 1.682 1.00 96.31 91 ASN A O 1
ATOM 707 N N . PRO A 1 92 ? -10.659 -4.559 2.171 1.00 97.38 92 PRO A N 1
ATOM 708 C CA . PRO A 1 92 ? -9.316 -3.991 2.333 1.00 97.38 92 PRO A CA 1
ATOM 709 C C . PRO A 1 92 ? -8.702 -3.360 1.070 1.00 97.38 92 PRO A C 1
ATOM 711 O O . PRO A 1 92 ? -7.695 -2.662 1.168 1.00 97.38 92 PRO A O 1
ATOM 714 N N . MET A 1 93 ? -9.270 -3.609 -0.116 1.00 96.12 93 MET A N 1
ATOM 715 C CA . MET A 1 93 ? -8.686 -3.219 -1.408 1.00 96.12 93 MET A CA 1
ATOM 716 C C . MET A 1 93 ? -9.162 -1.849 -1.910 1.00 96.12 93 MET A C 1
ATOM 718 O O . MET A 1 93 ? -8.616 -1.320 -2.878 1.00 96.12 93 MET A O 1
ATOM 722 N N . ILE A 1 94 ? -10.121 -1.223 -1.225 1.00 94.75 94 ILE A N 1
ATOM 723 C CA . ILE A 1 94 ? -10.504 0.181 -1.436 1.00 94.75 94 ILE A CA 1
ATOM 724 C C . ILE A 1 94 ? -9.818 1.097 -0.414 1.00 94.75 94 ILE A C 1
ATOM 726 O O . ILE A 1 94 ? -9.353 0.641 0.629 1.00 94.75 94 ILE A O 1
ATOM 730 N N . ASN A 1 95 ? -9.749 2.405 -0.687 1.00 95.50 95 ASN A N 1
ATOM 731 C CA . ASN A 1 95 ? -9.020 3.346 0.179 1.00 95.50 95 ASN A CA 1
ATOM 732 C C . ASN A 1 95 ? -9.529 3.353 1.629 1.00 95.50 95 ASN A C 1
ATOM 734 O O . ASN A 1 95 ? -8.712 3.353 2.542 1.00 95.50 95 ASN A O 1
ATOM 738 N N . SER A 1 96 ? -10.845 3.308 1.857 1.00 96.00 96 SER A N 1
ATOM 739 C CA . SER A 1 96 ? -11.410 3.265 3.215 1.00 96.00 96 SER A CA 1
ATOM 740 C C . SER A 1 96 ? -10.951 2.029 3.982 1.00 96.00 96 SER A C 1
ATOM 742 O O . SER A 1 96 ? -10.473 2.144 5.107 1.00 96.00 96 SER A O 1
ATOM 744 N N . GLY A 1 97 ? -11.029 0.852 3.359 1.00 97.12 97 GLY A N 1
ATOM 745 C CA . GLY A 1 97 ? -10.581 -0.388 3.982 1.00 97.12 97 GLY A CA 1
ATOM 746 C C . GLY A 1 97 ? -9.079 -0.402 4.223 1.00 97.12 97 GLY A C 1
ATOM 747 O O . GLY A 1 97 ? -8.644 -0.794 5.298 1.00 97.12 97 GLY A O 1
ATOM 748 N N . ALA A 1 98 ? -8.291 0.099 3.274 1.00 97.62 98 ALA A N 1
ATOM 749 C CA . ALA A 1 98 ? -6.846 0.192 3.420 1.00 97.62 98 ALA A CA 1
ATOM 750 C C . ALA A 1 98 ? -6.421 1.141 4.552 1.00 97.62 98 ALA A C 1
ATOM 752 O O . ALA A 1 98 ? -5.523 0.800 5.313 1.00 97.62 98 ALA A O 1
ATOM 753 N N . ILE A 1 99 ? -7.083 2.293 4.712 1.00 97.88 99 ILE A N 1
ATOM 754 C CA . ILE A 1 99 ? -6.835 3.219 5.831 1.00 97.88 99 ILE A CA 1
ATOM 755 C C . ILE A 1 99 ? -7.152 2.535 7.169 1.00 97.88 99 ILE A C 1
ATOM 757 O O . ILE A 1 99 ? -6.354 2.609 8.103 1.00 97.88 99 ILE A O 1
ATOM 761 N N . ILE A 1 100 ? -8.278 1.818 7.258 1.00 98.06 100 ILE A N 1
ATOM 762 C CA . ILE A 1 100 ? -8.632 1.066 8.468 1.00 98.06 100 ILE A CA 1
ATOM 763 C C . ILE A 1 100 ? -7.622 -0.050 8.748 1.00 98.06 100 ILE A C 1
ATOM 765 O O . ILE A 1 100 ? -7.143 -0.150 9.875 1.00 98.06 100 ILE A O 1
ATOM 769 N N . VAL A 1 101 ? -7.220 -0.832 7.744 1.00 98.44 101 VAL A N 1
ATOM 770 C CA . VAL A 1 101 ? -6.169 -1.853 7.889 1.00 98.44 101 VAL A CA 1
ATOM 771 C C . VAL A 1 101 ? -4.868 -1.231 8.394 1.00 98.44 101 VAL A C 1
ATOM 773 O O . VAL A 1 101 ? -4.285 -1.740 9.349 1.00 98.44 101 VAL A O 1
ATOM 776 N N . THR A 1 102 ? -4.450 -0.094 7.834 1.00 98.06 102 THR A N 1
ATOM 777 C CA . THR A 1 102 ? -3.271 0.642 8.304 1.00 98.06 102 THR A CA 1
ATOM 778 C C . THR A 1 102 ? -3.399 1.053 9.773 1.00 98.06 102 THR A C 1
ATOM 780 O O . THR A 1 102 ? -2.443 0.915 10.540 1.00 98.06 102 THR A O 1
ATOM 783 N N . SER A 1 103 ? -4.592 1.470 10.207 1.00 97.81 103 SER A N 1
ATOM 784 C CA . SER A 1 103 ? -4.844 1.861 11.601 1.00 97.81 103 SER A CA 1
ATOM 785 C C . SER A 1 103 ? -4.751 0.722 12.620 1.00 97.81 103 SER A C 1
ATOM 787 O O . SER A 1 103 ? -4.584 0.961 13.817 1.00 97.81 103 SER A O 1
ATOM 789 N N . LEU A 1 104 ? -4.810 -0.530 12.160 1.00 98.06 104 LEU A N 1
ATOM 790 C CA . LEU A 1 104 ? -4.658 -1.712 13.007 1.00 98.06 104 LEU A CA 1
ATOM 791 C C . LEU A 1 104 ? -3.190 -2.111 13.218 1.00 98.06 104 LEU A C 1
ATOM 793 O O . LEU A 1 104 ? -2.891 -2.832 14.172 1.00 98.06 104 LEU A O 1
ATOM 797 N N . ILE A 1 105 ? -2.270 -1.628 12.376 1.00 97.75 105 ILE A N 1
ATOM 798 C CA . ILE A 1 105 ? -0.841 -1.959 12.441 1.00 97.75 105 ILE A CA 1
ATOM 799 C C . ILE A 1 105 ? -0.262 -1.476 13.767 1.00 97.75 105 ILE A C 1
ATOM 801 O O . ILE A 1 105 ? -0.108 -0.273 13.969 1.00 97.75 105 ILE A O 1
ATOM 805 N N . LYS A 1 106 ? 0.081 -2.420 14.655 1.00 96.00 106 LYS A N 1
ATOM 806 C CA . LYS A 1 106 ? 0.753 -2.170 15.942 1.00 96.00 106 LYS A CA 1
ATOM 807 C C . LYS A 1 106 ? 0.177 -0.965 16.702 1.00 96.00 106 LYS A C 1
ATOM 809 O O . LYS A 1 106 ? 0.916 -0.122 17.213 1.00 96.00 106 LYS A O 1
ATOM 814 N N . LYS A 1 107 ? -1.161 -0.897 16.781 1.00 89.31 107 LYS A N 1
ATOM 815 C CA . LYS A 1 107 ? -1.897 0.153 17.504 1.00 89.31 107 LYS A CA 1
ATOM 816 C C . LYS A 1 107 ? -1.379 0.251 18.949 1.00 89.31 107 LYS A C 1
ATOM 818 O O . LYS A 1 107 ? -1.529 -0.677 19.735 1.00 89.31 107 LYS A O 1
ATOM 823 N N . GLY A 1 108 ? -0.704 1.346 19.283 1.00 90.00 108 GLY A N 1
ATOM 824 C CA . GLY A 1 108 ? -0.044 1.540 20.583 1.00 90.00 108 GLY A CA 1
ATOM 825 C C . GLY A 1 108 ? 1.463 1.785 20.501 1.00 90.00 108 GLY A C 1
ATOM 826 O O . GLY A 1 108 ? 2.033 2.298 21.460 1.00 90.00 108 GLY A O 1
ATOM 827 N N . MET A 1 109 ? 2.094 1.485 19.365 1.00 95.06 109 MET A N 1
ATOM 828 C CA . MET A 1 109 ? 3.468 1.898 19.075 1.00 95.06 109 MET A CA 1
ATOM 829 C C . MET A 1 109 ? 3.513 3.303 18.460 1.00 95.06 109 MET A C 1
ATOM 831 O O . MET A 1 109 ? 2.490 3.829 18.006 1.00 95.06 109 MET A O 1
ATOM 835 N N . SER A 1 110 ? 4.701 3.914 18.448 1.00 95.31 110 SER A N 1
ATOM 836 C CA . SER A 1 110 ? 4.914 5.195 17.771 1.00 95.31 110 SER A CA 1
ATOM 837 C C . SER A 1 110 ? 4.784 5.047 16.250 1.00 95.31 110 SER A C 1
ATOM 839 O O . SER A 1 110 ? 4.880 3.947 15.709 1.00 95.31 110 SER A O 1
ATOM 841 N N . MET A 1 111 ? 4.587 6.160 15.540 1.00 94.94 111 MET A N 1
ATOM 842 C CA . MET A 1 111 ? 4.499 6.147 14.076 1.00 94.94 111 MET A CA 1
ATOM 843 C C . MET A 1 111 ? 5.738 5.526 13.416 1.00 94.94 111 MET A C 1
ATOM 845 O O . MET A 1 111 ? 5.612 4.700 12.515 1.00 94.94 111 MET A O 1
ATOM 849 N N . ALA A 1 112 ? 6.928 5.897 13.895 1.00 96.06 112 ALA A N 1
ATOM 850 C CA . ALA A 1 112 ? 8.190 5.386 13.372 1.00 96.06 112 ALA A CA 1
ATOM 851 C C . ALA A 1 112 ? 8.300 3.867 13.568 1.00 96.06 112 ALA A C 1
ATOM 853 O O . ALA A 1 112 ? 8.576 3.151 12.612 1.00 96.06 112 ALA A O 1
ATOM 854 N N . ASP A 1 113 ? 7.965 3.365 14.760 1.00 97.94 113 ASP A N 1
ATOM 855 C CA . ASP A 1 113 ? 8.011 1.927 15.055 1.00 97.94 113 ASP A CA 1
ATOM 856 C C . ASP A 1 113 ? 6.995 1.130 14.220 1.00 97.94 113 ASP A C 1
ATOM 858 O O . ASP A 1 113 ? 7.268 0.009 13.786 1.00 97.94 113 ASP A O 1
ATOM 862 N N . ARG A 1 114 ? 5.808 1.705 13.969 1.00 97.81 114 ARG A N 1
ATOM 863 C CA . ARG A 1 114 ? 4.793 1.108 13.085 1.00 97.81 114 ARG A CA 1
ATOM 864 C C . ARG A 1 114 ? 5.316 1.008 11.653 1.00 97.81 114 ARG A C 1
ATOM 866 O O . ARG A 1 114 ? 5.161 -0.042 11.031 1.00 97.81 114 ARG A O 1
ATOM 873 N N . PHE A 1 115 ? 5.942 2.068 11.143 1.00 97.88 115 PHE A N 1
ATOM 874 C CA . PHE A 1 115 ? 6.545 2.076 9.812 1.00 97.88 115 PHE A CA 1
ATOM 875 C C . PHE A 1 115 ? 7.697 1.066 9.705 1.00 97.88 115 PHE A C 1
ATOM 877 O O . PHE A 1 115 ? 7.706 0.253 8.780 1.00 97.88 115 PHE A O 1
ATOM 884 N N . ASP A 1 116 ? 8.605 1.036 10.685 1.00 97.81 116 ASP A N 1
ATOM 885 C CA . ASP A 1 116 ? 9.727 0.091 10.732 1.00 97.81 116 ASP A CA 1
ATOM 886 C C . ASP A 1 116 ? 9.254 -1.365 10.783 1.00 97.81 116 ASP A C 1
ATOM 888 O O . ASP A 1 116 ? 9.797 -2.223 10.079 1.00 97.81 116 ASP A O 1
ATOM 892 N N . PHE A 1 117 ? 8.200 -1.650 11.556 1.00 98.25 117 PHE A N 1
ATOM 893 C CA . PHE A 1 117 ? 7.572 -2.970 11.579 1.00 98.25 117 PHE A CA 1
ATOM 894 C C . PHE A 1 117 ? 7.096 -3.388 10.183 1.00 98.25 117 PHE A C 1
ATOM 896 O O . PHE A 1 117 ? 7.389 -4.504 9.744 1.00 98.25 117 PHE A O 1
ATOM 903 N N . VAL A 1 118 ? 6.387 -2.507 9.469 1.00 97.88 118 VAL A N 1
ATOM 904 C CA . VAL A 1 118 ? 5.886 -2.813 8.122 1.00 97.88 118 VAL A CA 1
ATOM 905 C C . VAL A 1 118 ? 7.043 -2.982 7.147 1.00 97.88 118 VAL A C 1
ATOM 907 O O . VAL A 1 118 ? 7.091 -3.989 6.443 1.00 97.88 118 VAL A O 1
ATOM 910 N N . LEU A 1 119 ? 8.015 -2.070 7.147 1.00 97.12 119 LEU A N 1
ATOM 911 C CA . LEU A 1 119 ? 9.188 -2.148 6.278 1.00 97.12 119 LEU A CA 1
ATOM 912 C C . LEU A 1 119 ? 9.967 -3.455 6.493 1.00 97.12 119 LEU A C 1
ATOM 914 O O . LEU A 1 119 ? 10.412 -4.084 5.530 1.00 97.12 119 LEU A O 1
ATOM 918 N N . HIS A 1 120 ? 10.080 -3.913 7.741 1.00 96.19 120 HIS A N 1
ATOM 919 C CA . HIS A 1 120 ? 10.661 -5.213 8.056 1.00 96.19 120 HIS A CA 1
ATOM 920 C C . HIS A 1 120 ? 9.862 -6.375 7.439 1.00 96.19 120 HIS A C 1
ATOM 922 O O . HIS A 1 120 ? 10.460 -7.269 6.839 1.00 96.19 120 HIS A O 1
ATOM 928 N N . GLN A 1 121 ? 8.525 -6.363 7.515 1.00 97.25 121 GLN A N 1
ATOM 929 C CA . GLN A 1 121 ? 7.709 -7.394 6.859 1.00 97.25 121 GLN A CA 1
ATOM 930 C C . GLN A 1 121 ? 7.823 -7.348 5.330 1.00 97.25 121 GLN A C 1
ATOM 932 O O . GLN A 1 121 ? 7.929 -8.399 4.701 1.00 97.25 121 GLN A O 1
ATOM 937 N N . TYR A 1 122 ? 7.873 -6.158 4.728 1.00 97.50 122 TYR A N 1
ATOM 938 C CA . TYR A 1 122 ? 8.091 -6.001 3.288 1.00 97.50 122 TYR A CA 1
ATOM 939 C C . TYR A 1 122 ? 9.431 -6.590 2.844 1.00 97.50 122 TYR A C 1
ATOM 941 O O . TYR A 1 122 ? 9.476 -7.310 1.852 1.00 97.50 122 TYR A O 1
ATOM 949 N N . ARG A 1 123 ? 10.510 -6.382 3.610 1.00 96.00 123 ARG A N 1
ATOM 950 C CA . ARG A 1 123 ? 11.815 -7.009 3.332 1.00 96.00 123 ARG A CA 1
ATOM 951 C C . ARG A 1 123 ? 11.764 -8.535 3.401 1.00 96.00 123 ARG A C 1
ATOM 953 O O . ARG A 1 123 ? 12.408 -9.194 2.593 1.00 96.00 123 ARG A O 1
ATOM 960 N N . LYS A 1 124 ? 10.983 -9.107 4.325 1.00 95.56 124 LYS A N 1
ATOM 961 C CA . LYS A 1 124 ? 10.768 -10.564 4.387 1.00 95.56 124 LYS A CA 1
ATOM 962 C C . LYS A 1 124 ? 10.015 -11.077 3.158 1.00 95.56 124 LYS A C 1
ATOM 964 O O . LYS A 1 124 ? 10.446 -12.055 2.558 1.00 95.56 124 LYS A O 1
ATOM 969 N N . LEU A 1 125 ? 8.936 -10.395 2.759 1.00 96.00 125 LEU A N 1
ATOM 970 C CA . LEU A 1 125 ? 8.188 -10.700 1.529 1.00 96.00 125 LEU A CA 1
ATOM 971 C C . LEU A 1 125 ? 9.088 -10.607 0.285 1.00 96.00 125 LEU A C 1
ATOM 973 O O . LEU A 1 125 ? 8.961 -11.404 -0.634 1.00 96.00 125 LEU A O 1
ATOM 977 N N . ALA A 1 126 ? 10.018 -9.657 0.277 1.00 96.00 126 ALA A N 1
ATOM 978 C CA . ALA A 1 126 ? 10.975 -9.425 -0.797 1.00 96.00 126 ALA A CA 1
ATOM 979 C C . ALA A 1 126 ? 12.179 -10.389 -0.797 1.00 96.00 126 ALA A C 1
ATOM 981 O O . ALA A 1 126 ? 13.104 -10.195 -1.580 1.00 96.00 126 ALA A O 1
ATOM 982 N N . GLY A 1 127 ? 12.229 -11.385 0.095 1.00 93.06 127 GLY A N 1
ATOM 983 C CA . GLY A 1 127 ? 13.371 -12.304 0.195 1.00 93.06 127 GLY A CA 1
ATOM 984 C C . GLY A 1 127 ? 14.692 -11.620 0.576 1.00 93.06 127 GLY A C 1
ATOM 985 O O . GLY A 1 127 ? 15.768 -12.073 0.197 1.00 93.06 127 GLY A O 1
ATOM 986 N N . GLY A 1 128 ? 14.622 -10.501 1.303 1.00 88.62 128 GLY A N 1
ATOM 987 C CA . GLY A 1 128 ? 15.780 -9.688 1.681 1.00 88.62 128 GLY A CA 1
ATOM 988 C C . GLY A 1 128 ? 16.218 -8.657 0.636 1.00 88.62 128 GLY A C 1
ATOM 989 O O . GLY A 1 128 ? 17.182 -7.934 0.885 1.00 88.62 128 GLY A O 1
ATOM 990 N N . GLU A 1 129 ? 15.526 -8.550 -0.504 1.00 90.44 129 GLU A N 1
ATOM 991 C CA . GLU A 1 129 ? 15.792 -7.499 -1.488 1.00 90.44 129 GLU A CA 1
ATOM 992 C C . GLU A 1 129 ? 15.431 -6.095 -0.970 1.00 90.44 129 GLU A C 1
ATOM 994 O O . GLU A 1 129 ? 14.740 -5.912 0.040 1.00 90.44 129 GLU A O 1
ATOM 999 N N . HIS A 1 130 ? 15.946 -5.074 -1.658 1.00 88.19 130 HIS A N 1
ATOM 1000 C CA . HIS A 1 130 ? 15.780 -3.688 -1.245 1.00 88.19 130 HIS A CA 1
ATOM 1001 C C . HIS A 1 130 ? 14.332 -3.213 -1.419 1.00 88.19 130 HIS A C 1
ATOM 1003 O O . HIS A 1 130 ? 13.770 -3.261 -2.512 1.00 88.19 130 HIS A O 1
ATOM 1009 N N . ILE A 1 131 ? 13.775 -2.680 -0.333 1.00 97.06 131 ILE A N 1
ATOM 1010 C CA . ILE A 1 131 ? 12.540 -1.899 -0.319 1.00 97.06 131 ILE A CA 1
ATOM 1011 C C . ILE A 1 131 ? 12.922 -0.481 0.094 1.00 97.06 131 ILE A C 1
ATOM 1013 O O . ILE A 1 131 ? 13.455 -0.275 1.193 1.00 97.06 131 ILE A O 1
ATOM 1017 N N . GLY A 1 132 ? 12.691 0.456 -0.817 1.00 96.88 132 GLY A N 1
ATOM 1018 C CA . GLY A 1 132 ? 12.965 1.874 -0.654 1.00 96.88 132 GLY A CA 1
ATOM 1019 C C . GLY A 1 132 ? 11.748 2.651 -0.161 1.00 96.88 132 GLY A C 1
ATOM 1020 O O . GLY A 1 132 ? 10.696 2.093 0.163 1.00 96.88 132 GLY A O 1
ATOM 1021 N N . PHE A 1 133 ? 11.901 3.969 -0.122 1.00 97.81 133 PHE A N 1
ATOM 1022 C CA . PHE A 1 133 ? 10.850 4.907 0.250 1.00 97.81 133 PHE A CA 1
ATOM 1023 C C . PHE A 1 133 ? 11.034 6.214 -0.521 1.00 97.81 133 PHE A C 1
ATOM 1025 O O . PHE A 1 133 ? 12.081 6.855 -0.409 1.00 97.81 133 PHE A O 1
ATOM 1032 N N . ASP A 1 134 ? 10.011 6.623 -1.266 1.00 97.88 134 ASP A N 1
ATOM 1033 C CA . ASP A 1 134 ? 10.008 7.891 -1.987 1.00 97.88 134 ASP A CA 1
ATOM 1034 C C . ASP A 1 134 ? 9.333 8.978 -1.142 1.00 97.88 134 ASP A C 1
ATOM 1036 O O . ASP A 1 134 ? 8.109 9.152 -1.118 1.00 97.88 134 ASP A O 1
ATOM 1040 N N . ASN A 1 135 ? 10.165 9.763 -0.461 1.00 97.94 135 ASN A N 1
ATOM 1041 C CA . ASN A 1 135 ? 9.695 10.879 0.349 1.00 97.94 135 ASN A CA 1
ATOM 1042 C C . ASN A 1 135 ? 9.015 11.983 -0.485 1.00 97.94 135 ASN A C 1
ATOM 1044 O O . ASN A 1 135 ? 8.123 12.665 0.017 1.00 97.94 135 ASN A O 1
ATOM 1048 N N . ALA A 1 136 ? 9.419 12.190 -1.742 1.00 97.44 136 ALA A N 1
ATOM 1049 C CA . ALA A 1 136 ? 8.821 13.223 -2.584 1.00 97.44 136 ALA A CA 1
ATOM 1050 C C . ALA A 1 136 ? 7.384 12.847 -2.972 1.00 97.44 136 ALA A C 1
ATOM 1052 O O . ALA A 1 136 ? 6.494 13.704 -2.910 1.00 97.44 136 ALA A O 1
ATOM 1053 N N . THR A 1 137 ? 7.160 11.576 -3.318 1.00 97.06 137 THR A N 1
ATOM 1054 C CA . THR A 1 137 ? 5.817 11.034 -3.564 1.00 97.06 137 THR A CA 1
ATOM 1055 C C . THR A 1 137 ? 4.972 11.092 -2.296 1.00 97.06 137 THR A C 1
ATOM 1057 O O . THR A 1 137 ? 3.873 11.636 -2.351 1.00 97.06 137 THR A O 1
ATOM 1060 N N . PHE A 1 138 ? 5.506 10.680 -1.140 1.00 97.81 138 PHE A N 1
ATOM 1061 C CA . PHE A 1 138 ? 4.797 10.779 0.143 1.00 97.81 138 PHE A CA 1
ATOM 1062 C C . PHE A 1 138 ? 4.297 12.197 0.438 1.00 97.81 138 PHE A C 1
ATOM 1064 O O . PHE A 1 138 ? 3.118 12.385 0.741 1.00 97.81 138 PHE A O 1
ATOM 1071 N N . LEU A 1 139 ? 5.176 13.200 0.337 1.00 97.44 139 LEU A N 1
ATOM 1072 C CA . LEU A 1 139 ? 4.802 14.588 0.606 1.00 97.44 139 LEU A CA 1
ATOM 1073 C C . LEU A 1 139 ? 3.717 15.077 -0.360 1.00 97.44 139 LEU A C 1
ATOM 1075 O O . LEU A 1 139 ? 2.789 15.758 0.064 1.00 97.44 139 LEU A O 1
ATOM 1079 N N . SER A 1 140 ? 3.796 14.695 -1.636 1.00 96.12 140 SER A N 1
ATOM 1080 C CA . SER A 1 140 ? 2.835 15.151 -2.649 1.00 96.12 140 SER A CA 1
ATOM 1081 C C . SER A 1 140 ? 1.487 14.439 -2.554 1.00 96.12 140 SER A C 1
ATOM 1083 O O . SER A 1 140 ? 0.452 15.084 -2.704 1.00 96.12 140 SER A O 1
ATOM 1085 N N . GLU A 1 141 ? 1.479 13.138 -2.252 1.00 94.44 141 GLU A N 1
ATOM 1086 C CA . GLU A 1 141 ? 0.258 12.392 -1.926 1.00 94.44 141 GLU A CA 1
ATOM 1087 C C . GLU A 1 141 ? -0.422 13.019 -0.707 1.00 94.44 141 GLU A C 1
ATOM 1089 O O . GLU A 1 141 ? -1.594 13.376 -0.777 1.00 94.44 141 GLU A O 1
ATOM 1094 N N . ARG A 1 142 ? 0.324 13.252 0.381 1.00 94.88 142 ARG A N 1
ATOM 1095 C CA . ARG A 1 142 ? -0.213 13.862 1.605 1.00 94.88 142 ARG A CA 1
ATOM 1096 C C . ARG A 1 142 ? -0.831 15.238 1.347 1.00 94.88 142 ARG A C 1
ATOM 1098 O O . ARG A 1 142 ? -1.923 15.513 1.840 1.00 94.88 142 ARG A O 1
ATOM 1105 N N . ASP A 1 143 ? -0.152 16.086 0.579 1.00 94.12 143 ASP A N 1
ATOM 1106 C CA . ASP A 1 143 ? -0.589 17.462 0.328 1.00 94.12 143 ASP A CA 1
ATOM 1107 C C . ASP A 1 143 ? -1.773 17.546 -0.667 1.00 94.12 143 ASP A C 1
ATOM 1109 O O . ASP A 1 143 ? -2.456 18.566 -0.713 1.00 94.12 143 ASP A O 1
ATOM 1113 N N . SER A 1 144 ? -2.060 16.480 -1.428 1.00 90.94 144 SER A N 1
ATOM 1114 C CA . SER A 1 144 ? -3.183 16.398 -2.386 1.00 90.94 144 SER A CA 1
ATOM 1115 C C . SER A 1 144 ? -4.325 15.467 -1.936 1.00 90.94 144 SER A C 1
ATOM 1117 O O . SER A 1 144 ? -5.252 15.171 -2.694 1.00 90.94 144 SER A O 1
ATOM 1119 N N . ALA A 1 145 ? -4.298 15.009 -0.681 1.00 91.88 145 ALA A N 1
ATOM 1120 C CA . ALA A 1 145 ? -5.147 13.930 -0.184 1.00 91.88 145 ALA A CA 1
ATOM 1121 C C . ALA A 1 145 ? -6.540 14.337 0.342 1.00 91.88 145 ALA A C 1
ATOM 1123 O O . ALA A 1 145 ? -7.108 13.609 1.165 1.00 91.88 145 ALA A O 1
ATOM 1124 N N . ASP A 1 146 ? -7.136 15.440 -0.121 1.00 93.25 146 ASP A N 1
ATOM 1125 C CA . ASP A 1 146 ? -8.427 15.957 0.384 1.00 93.25 146 ASP A CA 1
ATOM 1126 C C . ASP A 1 146 ? -9.515 14.875 0.480 1.00 93.25 146 ASP A C 1
ATOM 1128 O O . ASP A 1 146 ? -10.225 14.756 1.482 1.00 93.25 146 ASP A O 1
ATOM 1132 N N . ARG A 1 147 ? -9.600 14.008 -0.536 1.00 92.38 147 ARG A N 1
ATOM 1133 C CA . ARG A 1 147 ? -10.559 12.897 -0.562 1.00 92.38 147 ARG A CA 1
ATOM 1134 C C . ARG A 1 147 ? -10.314 11.873 0.550 1.00 92.38 147 ARG A C 1
ATOM 1136 O O . ARG A 1 147 ? -11.276 11.384 1.140 1.00 92.38 147 ARG A O 1
ATOM 1143 N N . ASN A 1 148 ? -9.058 11.535 0.841 1.00 95.00 148 ASN A N 1
ATOM 1144 C CA . ASN A 1 148 ? -8.729 10.583 1.906 1.00 95.00 148 ASN A CA 1
ATOM 1145 C C . ASN A 1 148 ? -8.968 11.200 3.295 1.00 95.00 148 ASN A C 1
ATOM 1147 O O . ASN A 1 148 ? -9.406 10.490 4.204 1.00 95.00 148 ASN A O 1
ATOM 1151 N N . TYR A 1 149 ? -8.773 12.516 3.447 1.00 95.62 149 TYR A N 1
ATOM 1152 C CA . TYR A 1 149 ? -9.185 13.240 4.652 1.00 95.62 149 TYR A CA 1
ATOM 1153 C C . TYR A 1 149 ? -10.703 13.210 4.832 1.00 95.62 149 TYR A C 1
ATOM 1155 O O . TYR A 1 149 ? -11.172 12.780 5.886 1.00 95.62 149 TYR A O 1
ATOM 1163 N N . ALA A 1 150 ? -11.475 13.581 3.806 1.00 95.44 150 ALA A N 1
ATOM 1164 C CA . ALA A 1 150 ? -12.938 13.545 3.850 1.00 95.44 150 ALA A CA 1
ATOM 1165 C C . ALA A 1 150 ? -13.463 12.144 4.208 1.00 95.44 150 ALA A C 1
ATOM 1167 O O . ALA A 1 150 ? -14.291 11.991 5.107 1.00 95.44 150 ALA A O 1
ATOM 1168 N N . LEU A 1 151 ? -12.912 11.110 3.565 1.00 94.94 151 LEU A N 1
ATOM 1169 C CA . LEU A 1 151 ? -13.240 9.715 3.843 1.00 94.94 151 LEU A CA 1
ATOM 1170 C C . LEU A 1 151 ? -12.910 9.312 5.287 1.00 94.94 151 LEU A C 1
ATOM 1172 O O . LEU A 1 151 ? -13.703 8.626 5.925 1.00 94.94 151 LEU A O 1
ATOM 1176 N N . SER A 1 152 ? -11.773 9.755 5.826 1.00 96.00 152 SER A N 1
ATOM 1177 C CA . SER A 1 152 ? -11.373 9.440 7.203 1.00 96.00 152 SER A CA 1
ATOM 1178 C C . SER A 1 152 ? -12.247 10.127 8.244 1.00 96.00 152 SER A C 1
ATOM 1180 O O . SER A 1 152 ? -12.592 9.508 9.246 1.00 96.00 152 SER A O 1
ATOM 1182 N N . TYR A 1 153 ? -12.666 11.373 8.013 1.00 96.31 153 TYR A N 1
ATOM 1183 C CA . TYR A 1 153 ? -13.640 12.022 8.894 1.00 96.31 153 TYR A CA 1
ATOM 1184 C C . TYR A 1 153 ? -14.997 11.315 8.850 1.00 96.31 153 TYR A C 1
ATOM 1186 O O . TYR A 1 153 ? -15.580 11.066 9.903 1.00 96.31 153 TYR A O 1
ATOM 1194 N N . TYR A 1 154 ? -15.452 10.903 7.663 1.00 95.81 154 TYR A N 1
ATOM 1195 C CA . TYR A 1 154 ? -16.679 10.119 7.519 1.00 95.81 154 TYR A CA 1
ATOM 1196 C C . TYR A 1 154 ? -16.599 8.769 8.252 1.00 95.81 154 TYR A C 1
ATOM 1198 O O . TYR A 1 154 ? -17.506 8.411 8.999 1.00 95.81 154 TYR A O 1
ATOM 1206 N N . MET A 1 155 ? -15.486 8.042 8.116 1.00 97.06 155 MET A N 1
ATOM 1207 C CA . MET A 1 155 ? -15.245 6.790 8.847 1.00 97.06 155 MET A CA 1
ATOM 1208 C C . MET A 1 155 ? -15.148 6.993 10.364 1.00 97.06 155 MET A C 1
ATOM 1210 O O . MET A 1 155 ? -15.588 6.140 11.130 1.00 97.06 155 MET A O 1
ATOM 1214 N N . LYS A 1 156 ? -14.589 8.120 10.822 1.00 96.00 156 LYS A N 1
ATOM 1215 C CA . LYS A 1 156 ? -14.523 8.448 12.251 1.00 96.00 156 LYS A CA 1
ATOM 1216 C C . LYS A 1 156 ? -15.909 8.675 12.845 1.00 96.00 156 LYS A C 1
ATOM 1218 O O . LYS A 1 156 ? -16.173 8.148 13.920 1.00 96.00 156 LYS A O 1
ATOM 1223 N N . GLU A 1 157 ? -16.775 9.405 12.146 1.00 94.88 157 GLU A N 1
ATOM 1224 C CA . GLU A 1 157 ? -18.162 9.636 12.573 1.00 94.88 157 GLU A CA 1
ATOM 1225 C C . GLU A 1 157 ? -18.945 8.320 12.700 1.00 94.88 157 GLU A C 1
ATOM 1227 O O . GLU A 1 157 ? -19.706 8.130 13.642 1.00 94.88 157 GLU A O 1
ATOM 1232 N N . ASN A 1 158 ? -18.691 7.367 11.799 1.00 95.31 158 ASN A N 1
ATOM 1233 C CA . ASN A 1 158 ? -19.324 6.045 11.811 1.00 95.31 158 ASN A CA 1
ATOM 1234 C C . ASN A 1 158 ? -18.623 5.027 12.733 1.00 95.31 158 ASN A C 1
ATOM 1236 O O . ASN A 1 158 ? -18.969 3.848 12.725 1.00 95.31 158 ASN A O 1
ATOM 1240 N N . GLY A 1 159 ? -17.631 5.448 13.526 1.00 95.56 159 GLY A N 1
ATOM 1241 C CA . GLY A 1 159 ? -16.964 4.578 14.498 1.00 95.56 159 GLY A CA 1
ATOM 1242 C C . GLY A 1 159 ? -16.112 3.458 13.887 1.00 95.56 159 GLY A C 1
ATOM 1243 O O . GLY A 1 159 ? -15.890 2.446 14.546 1.00 95.56 159 GLY A O 1
ATOM 1244 N N . CYS A 1 160 ? -15.622 3.610 12.650 1.00 97.31 160 CYS A N 1
ATOM 1245 C CA . CYS A 1 160 ? -14.863 2.551 11.973 1.00 97.31 160 CYS A CA 1
ATOM 1246 C C . CYS A 1 160 ? -13.446 2.346 12.542 1.00 97.31 160 CYS A C 1
ATOM 1248 O O . CYS A 1 160 ? -12.873 1.268 12.394 1.00 97.31 160 CYS A O 1
ATOM 1250 N N . PHE A 1 161 ? -12.841 3.381 13.133 1.00 97.44 161 PHE A N 1
ATOM 1251 C CA . PHE A 1 161 ? -11.465 3.313 13.634 1.00 97.44 161 PHE A CA 1
ATOM 1252 C C . PHE A 1 161 ? -11.364 2.513 14.942 1.00 97.44 161 PHE A C 1
ATOM 1254 O O . PHE A 1 161 ? -12.284 2.550 15.763 1.00 97.44 161 PHE A O 1
ATOM 1261 N N . PRO A 1 162 ? -10.238 1.818 15.188 1.00 95.06 162 PRO A N 1
ATOM 1262 C CA . PRO A 1 162 ? -10.035 1.085 16.426 1.00 95.06 162 PRO A CA 1
ATOM 1263 C C . PRO A 1 162 ? -10.067 2.001 17.653 1.00 95.06 162 PRO A C 1
ATOM 1265 O O . PRO A 1 162 ? -9.604 3.143 17.642 1.00 95.06 162 PRO A O 1
ATOM 1268 N N . THR A 1 163 ? -10.579 1.467 18.762 1.00 91.56 163 THR A N 1
ATOM 1269 C CA . THR A 1 163 ? -10.599 2.176 20.043 1.00 91.56 163 THR A CA 1
ATOM 1270 C C . THR A 1 163 ? -9.198 2.659 20.409 1.00 91.56 163 THR A C 1
ATOM 1272 O O . THR A 1 163 ? -8.240 1.887 20.387 1.00 91.56 163 THR A O 1
ATOM 1275 N N . GLY A 1 164 ? -9.090 3.937 20.774 1.00 87.19 164 GLY A N 1
ATOM 1276 C CA . GLY A 1 164 ? -7.819 4.561 21.136 1.00 87.19 164 GLY A CA 1
ATOM 1277 C C . GLY A 1 164 ? -7.075 5.234 19.980 1.00 87.19 164 GLY A C 1
ATOM 1278 O O . GLY A 1 164 ? -6.012 5.798 20.234 1.00 87.19 164 GLY A O 1
ATOM 1279 N N . THR A 1 165 ? -7.611 5.248 18.750 1.00 93.19 165 THR A N 1
ATOM 1280 C CA . THR A 1 165 ? -7.086 6.102 17.670 1.00 93.19 165 THR A CA 1
ATOM 1281 C C . THR A 1 165 ? -7.137 7.572 18.089 1.00 93.19 165 THR A C 1
ATOM 1283 O O . THR A 1 165 ? -8.211 8.146 18.277 1.00 93.19 165 THR A O 1
ATOM 1286 N N . LYS A 1 166 ? -5.961 8.192 18.241 1.00 83.94 166 LYS A N 1
ATOM 1287 C CA . LYS A 1 166 ? -5.832 9.573 18.734 1.00 83.94 166 LYS A CA 1
ATOM 1288 C C . LYS A 1 166 ? -5.874 10.608 17.613 1.00 83.94 166 LYS A C 1
ATOM 1290 O O . LYS A 1 166 ? -6.474 11.666 17.785 1.00 83.94 166 LYS A O 1
ATOM 1295 N N . SER A 1 167 ? -5.260 10.308 16.469 1.00 93.75 167 SER A N 1
ATOM 1296 C CA . SER A 1 167 ? -5.060 11.266 15.383 1.00 93.75 167 SER A CA 1
ATOM 1297 C C . SER A 1 167 ? -5.342 10.630 14.026 1.00 93.75 167 SER A C 1
ATOM 1299 O O . SER A 1 167 ? -4.608 9.758 13.579 1.00 93.75 167 SER A O 1
ATOM 1301 N N . LEU A 1 168 ? -6.378 11.111 13.330 1.00 94.94 168 LEU A N 1
ATOM 1302 C CA . LEU A 1 168 ? -6.643 10.696 11.944 1.00 94.94 168 LEU A CA 1
ATOM 1303 C C . LEU A 1 168 ? -5.511 11.091 11.000 1.00 94.94 168 LEU A C 1
ATOM 1305 O O . LEU A 1 168 ? -5.247 10.395 10.028 1.00 94.94 168 LEU A O 1
ATOM 1309 N N . ARG A 1 169 ? -4.848 12.215 11.292 1.00 95.44 169 ARG A N 1
ATOM 1310 C CA . ARG A 1 169 ? -3.702 12.674 10.516 1.00 95.44 169 ARG A CA 1
ATOM 1311 C C . ARG A 1 169 ? -2.565 11.665 10.587 1.00 95.44 169 ARG A C 1
ATOM 1313 O O . ARG A 1 169 ? -1.984 11.376 9.558 1.00 95.44 169 ARG A O 1
ATOM 1320 N N . GLU A 1 170 ? -2.288 11.116 11.767 1.00 95.50 170 GLU A N 1
ATOM 1321 C CA . GLU A 1 170 ? -1.260 10.084 11.920 1.00 95.50 170 GLU A CA 1
ATOM 1322 C C . GLU A 1 170 ? -1.624 8.824 11.125 1.00 95.50 170 GLU A C 1
ATOM 1324 O O . GLU A 1 170 ? -0.799 8.324 10.368 1.00 95.50 170 GLU A O 1
ATOM 1329 N N . GLU A 1 171 ? -2.870 8.347 11.213 1.00 96.88 171 GLU A N 1
ATOM 1330 C CA . GLU A 1 171 ? -3.294 7.164 10.447 1.00 96.88 171 GLU A CA 1
ATOM 1331 C C . GLU A 1 171 ? -3.205 7.370 8.928 1.00 96.88 171 GLU A C 1
ATOM 1333 O O . GLU A 1 171 ? -2.815 6.462 8.191 1.00 96.88 171 GLU A O 1
ATOM 1338 N N . LEU A 1 172 ? -3.529 8.576 8.461 1.00 97.56 172 LEU A N 1
ATOM 1339 C CA . LEU A 1 172 ? -3.386 8.956 7.060 1.00 97.56 172 LEU A CA 1
ATOM 1340 C C . LEU A 1 172 ? -1.923 9.107 6.643 1.00 97.56 172 LEU A C 1
ATOM 1342 O O . LEU A 1 172 ? -1.554 8.606 5.585 1.00 97.56 172 LEU A O 1
ATOM 1346 N N . ASP A 1 173 ? -1.085 9.731 7.471 1.00 97.56 173 ASP A N 1
ATOM 1347 C CA . ASP A 1 173 ? 0.345 9.874 7.201 1.00 97.56 173 ASP A CA 1
ATOM 1348 C C . ASP A 1 173 ? 0.999 8.491 7.054 1.00 97.56 173 ASP A C 1
ATOM 1350 O O . ASP A 1 173 ? 1.712 8.270 6.076 1.00 97.56 173 ASP A O 1
ATOM 1354 N N . LEU A 1 174 ? 0.676 7.523 7.927 1.00 97.94 174 LEU A N 1
ATOM 1355 C CA . LEU A 1 174 ? 1.146 6.141 7.767 1.00 97.94 174 LEU A CA 1
ATOM 1356 C C . LEU A 1 174 ? 0.643 5.528 6.459 1.00 97.94 174 LEU A C 1
ATOM 1358 O O . LEU A 1 174 ? 1.406 4.903 5.727 1.00 97.94 174 LEU A O 1
ATOM 1362 N N . TYR A 1 175 ? -0.638 5.708 6.134 1.00 98.25 175 TYR A N 1
ATOM 1363 C CA . TYR A 1 175 ? -1.209 5.185 4.894 1.00 98.25 175 TYR A CA 1
ATOM 1364 C C . TYR A 1 175 ? -0.477 5.730 3.654 1.00 98.25 175 TYR A C 1
ATOM 1366 O O . TYR A 1 175 ? -0.128 4.948 2.765 1.00 98.25 175 TYR A O 1
ATOM 1374 N N . PHE A 1 176 ? -0.173 7.031 3.609 1.00 97.94 176 PHE A N 1
ATOM 1375 C CA . PHE A 1 176 ? 0.588 7.634 2.509 1.00 97.94 176 PHE A CA 1
ATOM 1376 C C . PHE A 1 176 ? 2.042 7.171 2.486 1.00 97.94 176 PHE A C 1
ATOM 1378 O O . PHE A 1 176 ? 2.579 6.918 1.406 1.00 97.94 176 PHE A O 1
ATOM 1385 N N . GLN A 1 177 ? 2.667 6.997 3.655 1.00 98.38 177 GLN A N 1
ATOM 1386 C CA . GLN A 1 177 ? 4.011 6.434 3.741 1.00 98.38 177 GLN A CA 1
ATOM 1387 C C . GLN A 1 177 ? 4.066 5.035 3.114 1.00 98.38 177 GLN A C 1
ATOM 1389 O O . GLN A 1 177 ? 4.946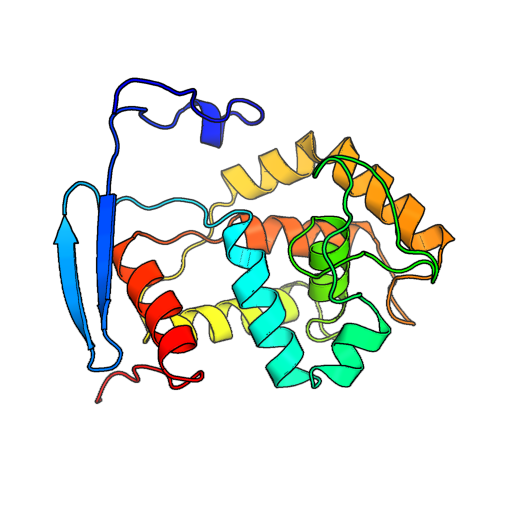 4.757 2.304 1.00 98.38 177 GLN A O 1
ATOM 1394 N N . LEU A 1 178 ? 3.091 4.173 3.424 1.00 98.25 178 LEU A N 1
ATOM 1395 C CA . LEU A 1 178 ? 3.038 2.812 2.886 1.00 98.25 178 LEU A CA 1
ATOM 1396 C C . LEU A 1 178 ? 2.732 2.769 1.380 1.00 98.25 178 LEU A C 1
ATOM 1398 O O . LEU A 1 178 ? 3.241 1.894 0.685 1.00 98.25 178 LEU A O 1
ATOM 1402 N N . CYS A 1 179 ? 1.951 3.719 0.852 1.00 97.44 179 CYS A N 1
ATOM 1403 C CA . CYS A 1 179 ? 1.742 3.854 -0.598 1.00 97.44 179 CYS A CA 1
ATOM 1404 C C . CYS A 1 179 ? 3.013 4.314 -1.338 1.00 97.44 179 CYS A C 1
ATOM 1406 O O . CYS A 1 179 ? 3.174 4.025 -2.523 1.00 97.44 179 CYS A O 1
ATOM 1408 N N . SER A 1 180 ? 3.914 4.997 -0.628 1.00 98.19 180 SER A N 1
ATOM 1409 C CA . SER A 1 180 ? 5.153 5.573 -1.167 1.00 98.19 180 SER A CA 1
ATOM 1410 C C . SER A 1 180 ? 6.381 4.682 -0.946 1.00 98.19 180 SER A C 1
ATOM 1412 O O . SER A 1 180 ? 7.514 5.120 -1.148 1.00 98.19 180 SER A O 1
ATOM 1414 N N . LEU A 1 181 ? 6.183 3.432 -0.514 1.00 98.25 181 LEU A N 1
ATOM 1415 C CA . LEU A 1 181 ? 7.247 2.431 -0.540 1.00 98.25 181 LEU A CA 1
ATOM 1416 C C . LEU A 1 181 ? 7.661 2.170 -1.990 1.00 98.25 181 LEU A C 1
ATOM 1418 O O . LEU A 1 181 ? 6.817 2.057 -2.879 1.00 98.25 181 LEU A O 1
ATOM 1422 N N . GLU A 1 182 ? 8.964 2.066 -2.220 1.00 97.62 182 GLU A N 1
ATOM 1423 C CA . GLU A 1 182 ? 9.545 1.952 -3.556 1.00 97.62 182 GLU A CA 1
ATOM 1424 C C . GLU A 1 182 ? 10.160 0.567 -3.764 1.00 97.62 182 GLU A C 1
ATOM 1426 O O . GLU A 1 182 ? 10.846 0.029 -2.891 1.00 97.62 182 GLU A O 1
ATOM 1431 N N . THR A 1 183 ? 9.925 -0.019 -4.934 1.00 97.69 183 THR A N 1
ATOM 1432 C CA . THR A 1 183 ? 10.594 -1.250 -5.365 1.00 97.69 183 THR A CA 1
ATOM 1433 C C . THR A 1 183 ? 10.583 -1.355 -6.892 1.00 97.69 183 THR A C 1
ATOM 1435 O O . THR A 1 183 ? 10.175 -0.417 -7.569 1.00 97.69 183 THR A O 1
ATOM 1438 N N . ASN A 1 184 ? 11.025 -2.478 -7.450 1.00 97.81 184 ASN A N 1
ATOM 1439 C CA . ASN A 1 184 ? 11.011 -2.747 -8.890 1.00 97.81 184 ASN A CA 1
ATOM 1440 C C . ASN A 1 184 ? 10.259 -4.049 -9.211 1.00 97.81 184 ASN A C 1
ATOM 1442 O O . ASN A 1 184 ? 9.877 -4.801 -8.310 1.00 97.81 184 ASN A O 1
ATOM 1446 N N . CYS A 1 185 ? 10.039 -4.330 -10.501 1.00 98.06 185 CYS A N 1
ATOM 1447 C CA . CYS A 1 185 ? 9.306 -5.521 -10.939 1.00 98.06 185 CYS A CA 1
ATOM 1448 C C . CYS A 1 185 ? 9.934 -6.812 -10.400 1.00 98.06 185 CYS A C 1
ATOM 1450 O O . CYS A 1 185 ? 9.205 -7.712 -9.984 1.00 98.06 185 CYS A O 1
ATOM 1452 N N . ASP A 1 186 ? 11.267 -6.891 -10.378 1.00 96.88 186 ASP A N 1
ATOM 1453 C CA . ASP A 1 186 ? 11.994 -8.097 -9.972 1.00 96.88 186 ASP A CA 1
ATOM 1454 C C . ASP A 1 186 ? 11.714 -8.464 -8.516 1.00 96.88 186 ASP A C 1
ATOM 1456 O O . ASP A 1 186 ? 11.396 -9.613 -8.206 1.00 96.88 186 ASP A O 1
ATOM 1460 N N . THR A 1 187 ? 11.799 -7.473 -7.630 1.00 97.56 187 THR A N 1
ATOM 1461 C CA . THR A 1 187 ? 11.528 -7.631 -6.201 1.00 97.56 187 THR A CA 1
ATOM 1462 C C . THR A 1 187 ? 10.040 -7.868 -5.945 1.00 97.56 187 THR A C 1
ATOM 1464 O O . THR A 1 187 ? 9.667 -8.751 -5.170 1.00 97.56 187 THR A O 1
ATOM 1467 N N . LEU A 1 188 ? 9.165 -7.135 -6.640 1.00 97.62 188 LEU A N 1
ATOM 1468 C CA . LEU A 1 188 ? 7.718 -7.289 -6.499 1.00 97.62 188 LEU A CA 1
ATOM 1469 C C . LEU A 1 188 ? 7.240 -8.680 -6.946 1.00 97.62 188 LEU A C 1
ATOM 1471 O O . LEU A 1 188 ? 6.314 -9.228 -6.347 1.00 97.62 188 LEU A O 1
ATOM 1475 N N . ALA A 1 189 ? 7.897 -9.290 -7.939 1.00 97.75 189 ALA A N 1
ATOM 1476 C CA . ALA A 1 189 ? 7.630 -10.667 -8.346 1.00 97.75 189 ALA A CA 1
ATOM 1477 C C . ALA A 1 189 ? 7.953 -11.675 -7.229 1.00 97.75 189 ALA A C 1
ATOM 1479 O O . ALA A 1 189 ? 7.180 -12.607 -7.019 1.00 97.75 189 ALA A O 1
ATOM 1480 N N . VAL A 1 190 ? 9.034 -11.473 -6.464 1.00 97.56 190 VAL A N 1
ATOM 1481 C CA . VAL A 1 190 ? 9.364 -12.298 -5.282 1.00 97.56 190 VAL A CA 1
ATOM 1482 C C . VAL A 1 190 ? 8.311 -12.132 -4.182 1.00 97.56 190 VAL A C 1
ATOM 1484 O O . VAL A 1 190 ? 7.853 -13.118 -3.598 1.00 97.56 190 VAL A O 1
ATOM 1487 N N . MET A 1 191 ? 7.858 -10.899 -3.942 1.00 97.56 191 MET A N 1
ATOM 1488 C CA . MET A 1 191 ? 6.781 -10.625 -2.984 1.00 97.56 191 MET A CA 1
ATOM 1489 C C . MET A 1 191 ? 5.469 -11.308 -3.391 1.00 97.56 191 MET A C 1
ATOM 1491 O O . MET A 1 191 ? 4.803 -11.921 -2.556 1.00 97.56 191 MET A O 1
ATOM 1495 N N . ALA A 1 192 ? 5.112 -11.252 -4.676 1.00 97.62 192 ALA A N 1
ATOM 1496 C CA . ALA A 1 192 ? 3.942 -11.941 -5.212 1.00 97.62 192 ALA A CA 1
ATOM 1497 C C . ALA A 1 192 ? 4.082 -13.471 -5.114 1.00 97.62 192 ALA A C 1
ATOM 1499 O O . ALA A 1 192 ? 3.140 -14.147 -4.699 1.00 97.62 192 ALA A O 1
ATOM 1500 N N . ALA A 1 193 ? 5.263 -14.016 -5.420 1.00 97.50 193 ALA A N 1
ATOM 1501 C CA . ALA A 1 193 ? 5.551 -15.441 -5.286 1.00 97.50 193 ALA A CA 1
ATOM 1502 C C . ALA A 1 193 ? 5.462 -15.918 -3.829 1.00 97.50 193 ALA A C 1
ATOM 1504 O O . ALA A 1 193 ? 5.001 -17.029 -3.586 1.00 97.50 193 ALA A O 1
ATOM 1505 N N . THR A 1 194 ? 5.810 -15.073 -2.852 1.00 96.75 194 THR A N 1
ATOM 1506 C CA . THR A 1 194 ? 5.620 -15.387 -1.425 1.00 96.75 194 THR A CA 1
ATOM 1507 C C . THR A 1 194 ? 4.141 -15.605 -1.099 1.00 96.75 194 THR A C 1
ATOM 1509 O O . THR A 1 194 ? 3.795 -16.563 -0.408 1.00 96.75 194 THR A O 1
ATOM 1512 N N . LEU A 1 195 ? 3.247 -14.759 -1.625 1.00 96.56 195 LEU A N 1
ATOM 1513 C CA . LEU A 1 195 ? 1.802 -14.957 -1.468 1.00 96.56 195 LEU A CA 1
ATOM 1514 C C . LEU A 1 195 ? 1.326 -16.221 -2.200 1.00 96.56 195 LEU A C 1
ATOM 1516 O O . LEU A 1 195 ? 0.553 -16.994 -1.639 1.00 96.56 195 LEU A O 1
ATOM 1520 N N . ALA A 1 196 ? 1.826 -16.467 -3.416 1.00 97.19 196 ALA A N 1
ATOM 1521 C CA . ALA A 1 196 ? 1.520 -17.681 -4.176 1.00 97.19 196 ALA A CA 1
ATOM 1522 C C . ALA A 1 196 ? 1.999 -18.966 -3.470 1.00 97.19 196 ALA A C 1
ATOM 1524 O O . ALA A 1 196 ? 1.364 -20.009 -3.601 1.00 97.19 196 ALA A O 1
ATOM 1525 N N . ASN A 1 197 ? 3.074 -18.881 -2.681 1.00 96.62 197 ASN A N 1
ATOM 1526 C CA . ASN A 1 197 ? 3.660 -19.978 -1.908 1.00 96.62 197 ASN A CA 1
ATOM 1527 C C . ASN A 1 197 ? 3.082 -20.097 -0.480 1.00 96.62 197 ASN A C 1
ATOM 1529 O O . ASN A 1 197 ? 3.770 -20.500 0.463 1.00 96.62 197 ASN A O 1
ATOM 1533 N N . GLY A 1 198 ? 1.833 -19.664 -0.281 1.00 94.44 198 GLY A N 1
ATOM 1534 C CA . GLY A 1 198 ? 1.143 -19.771 1.008 1.00 94.44 198 GLY A CA 1
ATOM 1535 C C . GLY A 1 198 ? 1.771 -18.948 2.138 1.00 94.44 198 GLY A C 1
ATOM 1536 O O . GLY A 1 198 ? 1.634 -19.312 3.302 1.00 94.44 198 GLY A O 1
ATOM 1537 N N . GLY A 1 199 ? 2.477 -17.858 1.816 1.00 91.62 199 GLY A N 1
ATOM 1538 C CA . GLY A 1 199 ? 3.140 -16.992 2.796 1.00 91.62 199 GLY A CA 1
ATOM 1539 C C . GLY A 1 199 ? 4.548 -17.439 3.202 1.00 91.62 199 GLY A C 1
ATOM 1540 O O . GLY A 1 199 ? 5.134 -16.839 4.103 1.00 91.62 199 GLY A O 1
ATOM 1541 N N . THR A 1 200 ? 5.111 -18.461 2.551 1.00 92.44 200 THR A N 1
ATOM 1542 C CA . THR A 1 200 ? 6.477 -18.928 2.825 1.00 92.44 200 THR A CA 1
ATOM 1543 C C . THR A 1 200 ? 7.499 -18.021 2.144 1.00 92.44 200 THR A C 1
ATOM 1545 O O . THR A 1 200 ? 7.502 -17.888 0.921 1.00 92.44 200 THR A O 1
ATOM 1548 N N . TYR A 1 201 ? 8.380 -17.405 2.937 1.00 87.12 201 TYR A N 1
ATOM 1549 C CA . TYR A 1 201 ? 9.419 -16.508 2.429 1.00 87.12 201 TYR A CA 1
ATOM 1550 C C . TYR A 1 201 ? 10.535 -17.266 1.709 1.00 87.12 201 TYR A C 1
ATOM 1552 O O . TYR A 1 201 ? 10.993 -18.314 2.170 1.00 87.12 201 TYR A O 1
ATOM 1560 N N . PHE A 1 202 ? 11.070 -16.650 0.657 1.00 80.12 202 PHE A N 1
ATOM 1561 C CA . PHE A 1 202 ? 12.365 -17.014 0.090 1.00 80.12 202 PHE A CA 1
ATOM 1562 C C . PHE A 1 202 ? 13.457 -16.468 1.012 1.00 80.12 202 PHE A C 1
ATOM 1564 O O . PHE A 1 202 ? 13.964 -15.367 0.814 1.00 80.12 202 PHE A O 1
ATOM 1571 N N . LEU A 1 203 ? 13.757 -17.181 2.099 1.00 63.41 203 LEU A N 1
ATOM 1572 C CA . LEU A 1 203 ? 14.877 -16.791 2.950 1.00 63.41 203 LEU A CA 1
ATOM 1573 C C . LEU A 1 203 ? 16.174 -16.959 2.150 1.00 63.41 203 LEU A C 1
ATOM 1575 O O . LEU A 1 203 ? 16.366 -18.013 1.535 1.00 63.41 203 LEU A O 1
ATOM 1579 N N . PRO A 1 204 ? 17.076 -15.965 2.154 1.00 55.69 204 PRO A N 1
ATOM 1580 C CA . PRO A 1 204 ? 18.402 -16.193 1.620 1.00 55.69 204 PRO A CA 1
ATOM 1581 C C . PRO A 1 204 ? 19.057 -17.311 2.439 1.00 55.69 204 PRO A C 1
ATOM 1583 O O . PRO A 1 204 ? 19.082 -17.254 3.669 1.00 55.69 204 PRO A O 1
ATOM 1586 N N . GLN A 1 205 ? 19.536 -18.351 1.752 1.00 41.97 205 GLN A N 1
ATOM 1587 C CA . GLN A 1 205 ? 20.381 -19.377 2.355 1.00 41.97 205 GLN A CA 1
ATOM 1588 C C . GLN A 1 205 ? 21.725 -18.721 2.697 1.00 41.97 205 GLN A C 1
ATOM 1590 O O . GLN A 1 205 ? 22.617 -18.670 1.852 1.00 41.97 205 GLN A O 1
ATOM 1595 N N . TYR A 1 206 ? 21.831 -18.154 3.896 1.00 38.44 206 TYR A N 1
ATOM 1596 C CA . TYR A 1 206 ? 23.109 -17.800 4.509 1.00 38.44 206 TYR A CA 1
ATOM 1597 C C . TYR A 1 206 ? 23.440 -18.821 5.591 1.00 38.44 206 TYR A C 1
ATOM 1599 O O . TYR A 1 206 ? 22.540 -19.107 6.415 1.00 38.44 206 TYR A O 1
#

Secondary structure (DSSP, 8-state):
--------SSHHHHTS-TT--EEEEE-TT--EEEEESTT--EE-GGGHHHHHHHHHHHHH-HHHHHTTS--S--SS-TT-----TTSS-S-TTSHHHHHHHHHHTTBTB-HHHHHHHHHHHHHHHTTT---EE-HHHHHHHHHT-HHHHHHHHHHHHTT-SPTT---HHHHHHHHHHHHTEEE-HHHHHHHHHHHHTTT-------

Radius of gyration: 17.36 Å; chains: 1; bounding box: 48×40×48 Å

InterPro domains:
  IPR012338 Beta-lactamase/transpeptidase-like [G3DSA:3.40.710.10] (1-204)
  IPR012338 Beta-lactamase/transpeptidase-like [SSF56601] (2-200)
  IPR015868 Glutaminase [PF04960] (4-200)
  IPR015868 Glutaminase [PTHR12544] (3-205)

pLDDT: mean 93.68, std 8.48, range [38.44, 98.56]

Organism: Ancylostoma caninum (NCBI:txid29170)